Protein AF-A0A1Q4Z5X5-F1 (afdb_monomer)

Mean predicted aligned error: 15.31 Å

Structure (mmCIF, N/CA/C/O backbone):
data_AF-A0A1Q4Z5X5-F1
#
_entry.id   AF-A0A1Q4Z5X5-F1
#
loop_
_atom_site.group_PDB
_atom_site.id
_atom_site.type_symbol
_atom_site.label_atom_id
_atom_site.label_alt_id
_atom_site.label_comp_id
_atom_site.label_asym_id
_atom_site.label_entity_id
_atom_site.label_seq_id
_atom_site.pdbx_PDB_ins_code
_atom_site.Cartn_x
_atom_site.Cartn_y
_atom_site.Cartn_z
_atom_site.occupancy
_atom_site.B_iso_or_equiv
_atom_site.auth_seq_id
_atom_site.auth_comp_id
_atom_site.auth_asym_id
_atom_site.auth_atom_id
_atom_site.pdbx_PDB_model_num
ATOM 1 N N . MET A 1 1 ? 0.554 18.261 -24.002 1.00 76.44 1 MET A N 1
ATOM 2 C CA . MET A 1 1 ? 0.145 16.870 -23.724 1.00 76.44 1 MET A CA 1
ATOM 3 C C . MET A 1 1 ? 0.338 16.528 -22.250 1.00 76.44 1 MET A C 1
ATOM 5 O O . MET A 1 1 ? -0.672 16.434 -21.582 1.00 76.44 1 MET A O 1
ATOM 9 N N . TRP A 1 2 ? 1.561 16.490 -21.693 1.00 88.25 2 TRP A N 1
ATOM 10 C CA . TRP A 1 2 ? 1.762 16.203 -20.255 1.00 88.25 2 TRP A CA 1
ATOM 11 C C . TRP A 1 2 ? 0.995 17.133 -19.300 1.00 88.25 2 TRP A C 1
ATOM 13 O O . TRP A 1 2 ? 0.197 16.672 -18.494 1.00 88.25 2 TRP A O 1
ATOM 23 N N . VAL A 1 3 ? 1.154 18.450 -19.465 1.00 89.00 3 VAL A N 1
ATOM 24 C CA . VAL A 1 3 ? 0.455 19.452 -18.637 1.00 89.00 3 VAL A CA 1
ATOM 25 C C . VAL A 1 3 ? -1.068 19.283 -18.689 1.00 89.00 3 VAL A C 1
ATOM 27 O O . VAL A 1 3 ? -1.727 19.380 -17.663 1.00 89.00 3 VAL A O 1
ATOM 30 N N . GLN A 1 4 ? -1.618 18.950 -19.861 1.00 89.06 4 GLN A N 1
ATOM 31 C CA . GLN A 1 4 ? -3.056 18.713 -20.036 1.00 89.06 4 GLN A CA 1
ATOM 32 C C . GLN A 1 4 ? -3.512 17.428 -19.334 1.00 89.06 4 GLN A C 1
ATOM 34 O O . GLN A 1 4 ? -4.583 17.416 -18.739 1.00 89.06 4 GLN A O 1
ATOM 39 N N . THR A 1 5 ? -2.700 16.364 -19.367 1.00 88.06 5 THR A N 1
ATOM 40 C CA . THR A 1 5 ? -2.950 15.149 -18.579 1.00 88.06 5 THR A CA 1
ATOM 41 C C . THR A 1 5 ? -3.014 15.487 -17.095 1.00 88.06 5 THR A C 1
ATOM 43 O O . THR A 1 5 ? -3.949 15.072 -16.421 1.00 88.06 5 THR A O 1
ATOM 46 N N . LEU A 1 6 ? -2.062 16.274 -16.590 1.00 88.75 6 LEU A N 1
ATOM 47 C CA . LEU A 1 6 ? -2.051 16.692 -15.191 1.00 88.75 6 LEU A CA 1
ATOM 48 C C . LEU A 1 6 ? -3.269 17.542 -14.825 1.00 88.75 6 LEU A C 1
ATOM 50 O O . LEU A 1 6 ? -3.857 17.317 -13.775 1.00 88.75 6 LEU A O 1
ATOM 54 N N . ASP A 1 7 ? -3.677 18.479 -15.683 1.00 91.19 7 ASP A N 1
ATOM 55 C CA . ASP A 1 7 ? -4.877 19.291 -15.446 1.00 91.19 7 ASP A CA 1
ATOM 56 C C . ASP A 1 7 ? -6.140 18.419 -15.379 1.00 91.19 7 ASP A C 1
ATOM 58 O O . ASP A 1 7 ? -6.996 18.620 -14.516 1.00 91.19 7 ASP A O 1
ATOM 62 N N . GLU A 1 8 ? -6.238 17.404 -16.241 1.00 91.31 8 GLU A N 1
ATOM 63 C CA . GLU A 1 8 ? -7.350 16.455 -16.229 1.00 91.31 8 GLU A CA 1
ATOM 64 C C . GLU A 1 8 ? -7.345 15.573 -14.974 1.00 91.31 8 GLU A C 1
ATOM 66 O O . GLU A 1 8 ? -8.385 15.375 -14.346 1.00 91.31 8 GLU A O 1
ATOM 71 N N . VAL A 1 9 ? -6.174 15.080 -14.566 1.00 87.81 9 VAL A N 1
ATOM 72 C CA . VAL A 1 9 ? -6.012 14.282 -13.344 1.00 87.81 9 VAL A CA 1
ATOM 73 C C . VAL A 1 9 ? -6.349 15.120 -12.111 1.00 87.81 9 VAL A C 1
ATOM 75 O O . VAL A 1 9 ? -7.107 14.663 -11.260 1.00 87.81 9 VAL A O 1
ATOM 78 N N . SER A 1 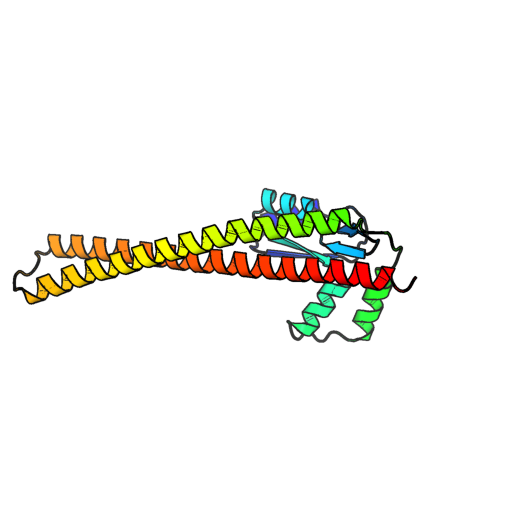10 ? -5.874 16.364 -12.024 1.00 88.56 10 SER A N 1
ATOM 79 C CA . SER A 1 10 ? -6.233 17.282 -10.936 1.00 88.56 10 SER A CA 1
ATOM 80 C C . SER A 1 10 ? -7.731 17.591 -10.910 1.00 88.56 10 SER A C 1
ATOM 82 O O . SER A 1 10 ? -8.305 17.728 -9.831 1.00 88.56 10 SER A O 1
ATOM 84 N N . ARG A 1 11 ? -8.388 17.666 -12.076 1.00 91.00 11 ARG A N 1
ATOM 85 C CA . ARG A 1 11 ? -9.841 17.859 -12.167 1.00 91.00 11 ARG A CA 1
ATOM 86 C C . ARG A 1 11 ? -10.621 16.640 -11.677 1.00 91.00 11 ARG A C 1
ATOM 88 O O . ARG A 1 11 ? -11.614 16.808 -10.977 1.00 91.00 11 ARG A O 1
ATOM 95 N N . GLN A 1 12 ? -10.202 15.435 -12.059 1.00 88.50 12 GLN A N 1
ATOM 96 C CA . GLN A 1 12 ? -10.918 14.198 -11.728 1.00 88.50 12 GLN A CA 1
ATOM 97 C C . GLN A 1 12 ? -10.556 13.615 -10.351 1.00 88.50 12 GLN A C 1
ATOM 99 O O . GLN A 1 12 ? -11.326 12.825 -9.813 1.00 88.50 12 GLN A O 1
ATOM 104 N N . GLN A 1 13 ? -9.402 13.986 -9.790 1.00 86.25 13 GLN A N 1
ATOM 105 C CA . GLN A 1 13 ? -8.855 13.494 -8.516 1.00 86.25 13 GLN A CA 1
ATOM 106 C C . GLN A 1 13 ? -8.865 11.957 -8.354 1.00 86.25 13 GLN A C 1
ATOM 108 O O . GLN A 1 13 ? -9.331 11.435 -7.335 1.00 86.25 13 GLN A O 1
ATOM 113 N N . PRO A 1 14 ? -8.360 11.184 -9.334 1.00 82.12 14 PRO A N 1
ATOM 114 C CA . PRO A 1 1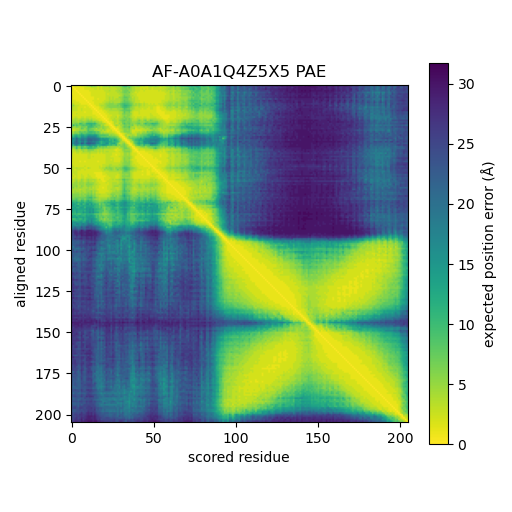4 ? -8.278 9.737 -9.198 1.00 82.12 14 PRO A CA 1
ATOM 115 C C . PRO A 1 14 ? -7.195 9.341 -8.183 1.00 82.12 14 PRO A C 1
ATOM 117 O O . PRO A 1 14 ? -6.150 9.975 -8.076 1.00 82.12 14 PRO A O 1
ATOM 120 N N . LYS A 1 15 ? -7.395 8.223 -7.476 1.00 76.06 15 LYS A N 1
ATOM 121 C CA . LYS A 1 15 ? -6.379 7.684 -6.551 1.00 76.06 15 LYS A CA 1
ATOM 122 C C . LYS A 1 15 ? -5.149 7.119 -7.287 1.00 76.06 15 LYS A C 1
ATOM 124 O O . LYS A 1 15 ? -4.031 7.204 -6.778 1.00 76.06 15 LYS A O 1
ATOM 129 N N . TYR A 1 16 ? -5.357 6.549 -8.475 1.00 78.06 16 TYR A N 1
ATOM 130 C CA . TYR A 1 16 ? -4.319 5.939 -9.310 1.00 78.06 16 TYR A CA 1
ATOM 131 C C . TYR A 1 16 ? -4.514 6.338 -10.774 1.00 78.06 16 TYR A C 1
ATOM 133 O O . TYR A 1 16 ? -5.644 6.364 -11.260 1.00 78.06 16 TYR A O 1
ATOM 141 N N . VAL A 1 17 ? -3.416 6.599 -11.483 1.00 82.19 17 VAL A N 1
ATOM 142 C CA . VAL A 1 17 ? -3.404 6.954 -12.906 1.00 82.19 17 VAL A CA 1
ATOM 143 C C . VAL A 1 17 ? -2.460 6.022 -13.647 1.00 82.19 17 VAL A C 1
ATOM 145 O O . VAL A 1 17 ? -1.284 5.917 -13.303 1.00 82.19 17 VAL A O 1
ATOM 148 N N . VAL A 1 18 ? -2.963 5.381 -14.701 1.00 80.38 18 VAL A N 1
ATOM 149 C CA . VAL A 1 18 ? -2.133 4.641 -15.655 1.00 80.38 18 VAL A CA 1
ATOM 150 C C . VAL A 1 18 ? -2.032 5.467 -16.928 1.00 80.38 18 VAL A C 1
ATOM 152 O O . VAL A 1 18 ? -3.006 5.623 -17.661 1.00 80.38 18 VAL A O 1
ATOM 155 N N . PHE A 1 19 ? -0.848 6.007 -17.190 1.00 83.50 19 PHE A N 1
ATOM 156 C CA . PHE A 1 19 ? -0.568 6.769 -18.397 1.00 83.50 19 PHE A CA 1
ATOM 157 C C . PHE A 1 19 ? 0.085 5.859 -19.436 1.00 83.50 19 PHE A C 1
ATOM 159 O O . PHE A 1 19 ? 1.246 5.462 -19.307 1.00 83.50 19 PHE A O 1
ATOM 166 N N . VAL A 1 20 ? -0.688 5.494 -20.457 1.00 80.75 20 VAL A N 1
ATOM 167 C CA . VAL A 1 20 ? -0.247 4.594 -21.525 1.00 80.75 20 VAL A CA 1
ATOM 168 C C . VAL A 1 20 ? 0.179 5.419 -22.727 1.00 80.75 20 VAL A C 1
ATOM 170 O O . VAL A 1 20 ? -0.611 6.190 -23.268 1.00 80.75 20 VAL A O 1
ATOM 173 N N . THR A 1 21 ? 1.420 5.249 -23.171 1.00 78.94 21 THR A N 1
ATOM 174 C CA . THR A 1 21 ? 1.906 5.918 -24.380 1.00 78.94 21 THR A CA 1
ATOM 175 C C . THR A 1 21 ? 2.776 4.990 -25.225 1.00 78.94 21 THR A C 1
ATOM 177 O O . THR A 1 21 ? 3.299 3.972 -24.760 1.00 78.94 21 THR A O 1
ATOM 180 N N . ALA A 1 22 ? 2.836 5.279 -26.522 1.00 72.81 22 ALA A N 1
ATOM 181 C CA . ALA A 1 22 ? 3.769 4.663 -27.464 1.00 72.81 22 ALA A CA 1
ATOM 182 C C . ALA A 1 22 ? 4.997 5.555 -27.711 1.00 72.81 22 ALA A C 1
ATOM 184 O O . ALA A 1 22 ? 5.901 5.148 -28.435 1.00 72.81 22 ALA A O 1
ATOM 185 N N . ASP A 1 23 ? 5.024 6.762 -27.130 1.00 73.62 23 ASP A N 1
ATOM 186 C CA . ASP A 1 23 ? 6.179 7.652 -27.206 1.00 73.62 23 ASP A CA 1
ATOM 187 C C . ASP A 1 23 ? 7.396 6.956 -26.572 1.00 73.62 23 ASP A C 1
ATOM 189 O O . ASP A 1 23 ? 7.283 6.235 -25.586 1.00 73.62 23 ASP A O 1
ATOM 193 N N . THR A 1 24 ? 8.567 7.121 -27.168 1.00 65.25 24 THR A N 1
ATOM 194 C CA . THR A 1 24 ? 9.821 6.530 -26.702 1.00 65.25 24 THR A CA 1
ATOM 195 C C . THR A 1 24 ? 10.826 7.597 -26.287 1.00 65.25 24 THR A C 1
ATOM 197 O O . THR A 1 24 ? 11.994 7.289 -26.090 1.00 65.25 24 THR A O 1
ATOM 200 N N . LYS A 1 25 ? 10.429 8.858 -26.143 1.00 72.31 25 LYS A N 1
ATOM 201 C CA . LYS A 1 25 ? 11.356 9.913 -25.724 1.00 72.31 25 LYS A CA 1
ATOM 202 C C . LYS A 1 25 ? 11.814 9.731 -24.280 1.00 72.31 25 LYS A C 1
ATOM 204 O O . LYS A 1 25 ? 11.104 9.165 -23.444 1.00 72.31 25 LYS A O 1
ATOM 209 N N . ASP A 1 26 ? 12.998 10.259 -24.011 1.00 63.12 26 ASP A N 1
ATOM 210 C CA . ASP A 1 26 ? 13.643 10.217 -22.697 1.00 63.12 26 ASP A CA 1
ATOM 211 C C . ASP A 1 26 ? 12.896 11.049 -21.649 1.00 63.12 26 ASP A C 1
ATOM 213 O O . ASP A 1 26 ? 12.998 10.775 -20.459 1.00 63.12 26 ASP A O 1
ATOM 217 N N . ASP A 1 27 ? 12.070 12.007 -22.074 1.00 69.75 27 ASP A N 1
ATOM 218 C CA . ASP A 1 27 ? 11.246 12.811 -21.166 1.00 69.75 27 ASP A CA 1
ATOM 219 C C . ASP A 1 27 ? 10.140 11.992 -20.481 1.00 69.75 27 ASP A C 1
ATOM 221 O O . ASP A 1 27 ? 9.683 12.354 -19.402 1.00 69.75 27 ASP A O 1
ATOM 225 N N . TRP A 1 28 ? 9.732 10.864 -21.072 1.00 72.75 28 TRP A N 1
ATOM 226 C CA . TRP A 1 28 ? 8.654 10.015 -20.552 1.00 72.75 28 TRP A CA 1
ATOM 227 C C . TRP A 1 28 ? 9.151 8.831 -19.738 1.00 72.75 28 TRP A C 1
ATOM 229 O O . TRP A 1 28 ? 8.502 8.373 -18.793 1.00 72.75 28 TRP A O 1
ATOM 239 N N . TYR A 1 29 ? 10.300 8.303 -20.134 1.00 69.38 29 TYR A N 1
ATOM 240 C CA . TYR A 1 29 ? 10.784 7.024 -19.662 1.00 69.38 29 TYR A CA 1
ATOM 241 C C . TYR A 1 29 ? 12.205 7.154 -19.187 1.00 69.38 29 TYR A C 1
ATOM 243 O O . TYR A 1 29 ? 13.070 7.661 -19.898 1.00 69.38 29 TYR A O 1
ATOM 251 N N . LEU A 1 30 ? 12.457 6.593 -18.011 1.00 60.94 30 LEU A N 1
ATOM 252 C CA . LEU A 1 30 ? 13.817 6.379 -17.581 1.00 60.94 30 LEU A CA 1
ATOM 253 C C . LEU A 1 30 ? 14.392 5.263 -18.458 1.00 60.94 30 LEU A C 1
ATOM 255 O O . LEU A 1 30 ? 14.111 4.071 -18.273 1.00 60.94 30 LEU A O 1
ATOM 259 N N . ARG A 1 31 ? 15.143 5.668 -19.484 1.00 54.84 31 ARG A N 1
ATOM 260 C CA . ARG A 1 31 ? 15.826 4.740 -20.375 1.00 54.84 31 ARG A CA 1
ATOM 261 C C . ARG A 1 31 ? 17.122 4.318 -19.747 1.00 54.84 31 ARG A C 1
ATOM 263 O O . ARG A 1 31 ? 18.020 5.116 -19.498 1.00 54.84 31 ARG A O 1
ATOM 270 N N . VAL A 1 32 ? 17.235 3.018 -19.554 1.00 46.69 32 VAL A N 1
ATOM 271 C CA . VAL A 1 32 ? 18.448 2.438 -19.031 1.00 46.69 32 VAL A CA 1
ATOM 272 C C . VAL A 1 32 ? 18.711 1.159 -19.817 1.00 46.69 32 VAL A C 1
ATOM 274 O O . VAL A 1 32 ? 17.828 0.345 -20.046 1.00 46.69 32 VAL A O 1
ATOM 277 N N . LYS A 1 33 ? 19.925 0.966 -20.314 1.00 36.78 33 LYS A N 1
ATOM 278 C CA . LYS A 1 33 ? 20.221 -0.057 -21.337 1.00 36.78 33 LYS A CA 1
ATOM 279 C C . LYS A 1 33 ? 19.484 0.111 -22.677 1.00 36.78 33 LYS A C 1
ATOM 281 O O . LYS A 1 33 ? 19.370 -0.842 -23.434 1.00 36.78 33 LYS A O 1
ATOM 286 N N . GLY A 1 34 ? 18.942 1.287 -23.010 1.00 46.94 34 GLY A N 1
ATOM 287 C CA . GLY A 1 34 ? 18.096 1.428 -24.212 1.00 46.94 34 GLY A CA 1
ATOM 288 C C . GLY A 1 34 ? 16.854 0.530 -24.156 1.00 46.94 34 GLY A C 1
ATOM 289 O O . GLY A 1 34 ? 16.213 0.261 -25.167 1.00 46.94 34 GLY A O 1
ATOM 290 N N . LYS A 1 35 ? 16.515 0.070 -22.945 1.00 38.47 35 LYS A N 1
ATOM 291 C CA . LYS A 1 35 ? 15.264 -0.578 -22.595 1.00 38.47 35 LYS A CA 1
ATOM 292 C C . LYS A 1 35 ? 14.517 0.383 -21.677 1.00 38.47 35 LYS A C 1
ATOM 294 O O . LYS A 1 35 ? 15.080 0.955 -20.744 1.00 38.47 35 LYS A O 1
ATOM 299 N N . THR A 1 36 ? 13.248 0.601 -21.981 1.00 51.22 36 THR A N 1
ATOM 300 C CA . THR A 1 36 ? 12.342 1.355 -21.120 1.00 51.22 36 THR A CA 1
ATOM 301 C C . THR A 1 36 ? 12.090 0.533 -19.859 1.00 51.22 36 THR A C 1
ATOM 303 O O . THR A 1 36 ? 11.446 -0.511 -19.944 1.00 51.22 36 THR A O 1
ATOM 306 N N . ILE A 1 37 ? 12.639 0.963 -18.717 1.00 54.09 37 ILE A N 1
ATOM 307 C CA . ILE A 1 37 ? 12.505 0.228 -17.448 1.00 54.09 37 ILE A CA 1
ATOM 308 C C . ILE A 1 37 ? 11.223 0.646 -16.730 1.00 54.09 37 ILE A C 1
ATOM 310 O O . ILE A 1 37 ? 10.420 -0.207 -16.367 1.00 54.09 37 ILE A O 1
ATOM 314 N N . ILE A 1 38 ? 11.016 1.953 -16.577 1.00 59.78 38 ILE A N 1
ATOM 315 C CA . ILE A 1 38 ? 9.870 2.551 -15.889 1.00 59.78 38 ILE A CA 1
ATOM 316 C C . ILE A 1 38 ? 9.591 3.951 -16.448 1.00 59.78 38 ILE A C 1
ATOM 318 O O . ILE A 1 38 ? 10.434 4.542 -17.132 1.00 59.78 38 ILE A O 1
ATOM 322 N N . GLY A 1 39 ? 8.409 4.487 -16.141 1.00 68.56 39 GLY A N 1
ATOM 323 C CA . GLY A 1 39 ? 8.170 5.927 -16.207 1.00 68.56 39 GLY A CA 1
ATOM 324 C C . GLY A 1 39 ? 9.209 6.706 -15.413 1.00 68.56 39 GLY A C 1
ATOM 325 O O . GLY A 1 39 ? 9.706 6.209 -14.402 1.00 68.56 39 GLY A O 1
ATOM 326 N N . ARG A 1 40 ? 9.545 7.915 -15.863 1.00 74.75 40 ARG A N 1
ATOM 327 C CA . ARG A 1 40 ? 10.434 8.787 -15.094 1.00 74.75 40 ARG A CA 1
ATOM 328 C C . ARG A 1 40 ? 9.836 9.102 -13.716 1.00 74.75 40 ARG A C 1
ATOM 330 O O . ARG A 1 40 ? 8.668 9.491 -13.661 1.00 74.75 40 ARG A O 1
ATOM 337 N N . PRO A 1 41 ? 10.601 8.937 -12.622 1.00 72.50 41 PRO A N 1
ATOM 338 C CA . PRO A 1 41 ? 10.108 9.207 -11.274 1.00 72.50 41 PRO A CA 1
ATOM 339 C C . PRO A 1 41 ? 9.679 10.667 -11.104 1.00 72.50 41 PRO A C 1
ATOM 341 O O . PRO A 1 41 ? 8.675 10.918 -10.451 1.00 72.50 41 PRO A O 1
ATOM 344 N N . GLU A 1 42 ? 10.327 11.604 -11.801 1.00 80.38 42 GLU A N 1
ATOM 345 C CA . GLU A 1 42 ? 9.975 13.026 -11.747 1.00 80.38 42 GLU A CA 1
ATOM 346 C C . GLU A 1 42 ? 8.543 13.297 -12.238 1.00 80.38 42 GLU A C 1
ATOM 348 O O . GLU A 1 42 ? 7.883 14.202 -11.740 1.00 80.38 42 GLU A O 1
ATOM 353 N N . LEU A 1 43 ? 8.020 12.481 -13.164 1.00 86.44 43 LEU A N 1
ATOM 354 C CA . LEU A 1 43 ? 6.625 12.583 -13.613 1.00 86.44 43 LEU A CA 1
ATOM 355 C C . LEU A 1 43 ? 5.645 12.084 -12.547 1.00 86.44 43 LEU A C 1
ATOM 357 O O . LEU A 1 43 ? 4.530 12.593 -12.435 1.00 86.44 43 LEU A O 1
ATOM 361 N N . ALA A 1 44 ? 6.040 11.061 -11.785 1.00 81.50 44 ALA A N 1
ATOM 362 C CA . ALA A 1 44 ? 5.231 10.553 -10.687 1.00 81.50 44 ALA A CA 1
ATOM 363 C C . ALA A 1 44 ? 5.200 11.549 -9.525 1.00 81.50 44 ALA A C 1
ATOM 365 O O . ALA A 1 44 ? 4.125 11.777 -8.966 1.00 81.50 44 ALA A O 1
ATOM 366 N N . ASP A 1 45 ? 6.337 12.182 -9.233 1.00 83.00 45 ASP A N 1
ATOM 367 C CA . ASP A 1 45 ? 6.442 13.254 -8.245 1.00 83.00 45 ASP A CA 1
ATOM 368 C C . ASP A 1 45 ? 5.576 14.452 -8.659 1.00 83.00 45 ASP A C 1
ATOM 370 O O . ASP A 1 45 ? 4.695 14.848 -7.901 1.00 83.00 45 ASP A O 1
ATOM 374 N N . GLU A 1 46 ? 5.702 14.942 -9.898 1.00 87.62 46 GLU A N 1
ATOM 375 C CA . GLU A 1 46 ? 4.899 16.068 -10.405 1.00 87.62 46 GLU A CA 1
ATOM 376 C C . GLU A 1 46 ? 3.387 15.765 -10.384 1.00 87.62 46 GLU A C 1
ATOM 378 O O . GLU A 1 46 ? 2.569 16.603 -9.995 1.00 87.62 46 GLU A O 1
ATOM 383 N N . CYS A 1 47 ? 2.990 14.542 -10.754 1.00 85.62 47 CYS A N 1
ATOM 384 C CA . CYS A 1 47 ? 1.593 14.111 -10.692 1.00 85.62 47 CYS A CA 1
ATOM 385 C C . CYS A 1 47 ? 1.077 14.048 -9.250 1.00 85.62 47 CYS A C 1
ATOM 387 O O . CYS A 1 47 ? -0.036 14.508 -8.968 1.00 85.62 47 CYS A O 1
ATOM 389 N N . SER A 1 48 ? 1.880 13.510 -8.333 1.00 84.75 48 SER A N 1
ATOM 390 C CA . SER A 1 48 ? 1.539 13.433 -6.915 1.00 84.75 48 SER A CA 1
ATOM 391 C C . SER A 1 48 ? 1.443 14.823 -6.288 1.00 84.75 48 SER A C 1
ATOM 393 O O . SER A 1 48 ? 0.488 15.096 -5.566 1.00 84.75 48 SER A O 1
ATOM 395 N N . GLU A 1 49 ? 2.374 15.727 -6.587 1.00 88.62 49 GLU A N 1
ATOM 396 C CA . GLU A 1 49 ? 2.366 17.104 -6.080 1.00 88.62 49 GLU A CA 1
ATOM 397 C C . GLU A 1 49 ? 1.135 17.882 -6.553 1.00 88.62 49 GLU A C 1
ATOM 399 O O . GLU A 1 49 ? 0.500 18.585 -5.766 1.00 88.62 49 GLU A O 1
ATOM 404 N N . LYS A 1 50 ? 0.758 17.733 -7.827 1.00 86.75 50 LYS A N 1
ATOM 405 C CA . LYS A 1 50 ? -0.325 18.524 -8.426 1.00 86.75 50 LYS A CA 1
ATOM 406 C C . LYS A 1 50 ? -1.728 17.947 -8.198 1.00 86.75 50 LYS A C 1
ATOM 408 O O . LYS A 1 50 ? -2.714 18.678 -8.316 1.00 86.75 50 LYS A O 1
ATOM 413 N N . SER A 1 51 ? -1.855 16.652 -7.903 1.00 85.00 51 SER A N 1
ATOM 414 C CA . SER A 1 51 ? -3.167 15.981 -7.811 1.00 85.00 51 SER A CA 1
ATOM 415 C C . SER A 1 51 ? -3.335 15.000 -6.647 1.00 85.00 51 SER A C 1
ATOM 417 O O . SER A 1 51 ? -4.454 14.576 -6.372 1.00 85.00 51 SER A O 1
ATOM 419 N N . GLY A 1 52 ? -2.252 14.605 -5.971 1.00 80.00 52 GLY A N 1
ATOM 420 C CA . GLY A 1 52 ? -2.250 13.539 -4.962 1.00 80.00 52 GLY A CA 1
ATOM 421 C C . GLY A 1 52 ? -2.381 12.119 -5.530 1.00 80.00 52 GLY A C 1
ATOM 422 O O . GLY A 1 52 ? -2.385 11.152 -4.764 1.00 80.00 52 GLY A O 1
ATOM 423 N N . ALA A 1 53 ? -2.492 11.972 -6.854 1.00 78.88 53 ALA A N 1
ATOM 424 C CA . ALA A 1 53 ? -2.646 10.686 -7.519 1.00 78.88 53 ALA A CA 1
ATOM 425 C C . ALA A 1 53 ? -1.306 9.954 -7.676 1.00 78.88 53 ALA A C 1
ATOM 427 O O . ALA A 1 53 ? -0.282 10.560 -7.996 1.00 78.88 53 ALA A O 1
ATOM 428 N N . ARG A 1 54 ? -1.318 8.621 -7.532 1.00 79.62 54 ARG A N 1
ATOM 429 C CA . ARG A 1 54 ? -0.157 7.778 -7.864 1.00 79.62 54 ARG A CA 1
ATOM 430 C C . ARG A 1 54 ? -0.128 7.484 -9.363 1.00 79.62 54 ARG A C 1
ATOM 432 O O . ARG A 1 54 ? -1.092 6.931 -9.894 1.00 79.62 54 ARG A O 1
ATOM 439 N N . LEU A 1 55 ? 0.982 7.798 -10.026 1.00 80.62 55 LEU A N 1
ATOM 440 C CA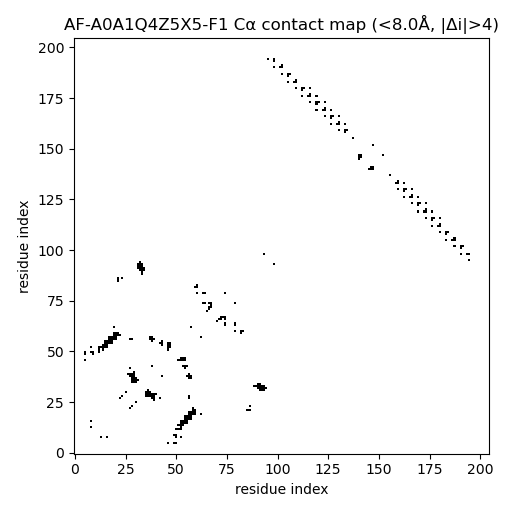 . LEU A 1 55 ? 1.153 7.615 -11.467 1.00 80.62 55 LEU A CA 1
ATOM 441 C C . LEU A 1 55 ? 1.963 6.358 -11.805 1.00 80.62 55 LEU A C 1
ATOM 443 O O . LEU A 1 55 ? 3.043 6.136 -11.264 1.00 80.62 55 LEU A O 1
ATOM 447 N N . VAL A 1 56 ? 1.488 5.603 -12.795 1.00 77.75 56 VAL A N 1
ATOM 448 C CA . VAL A 1 56 ? 2.261 4.581 -13.507 1.00 77.75 56 VAL A CA 1
ATOM 449 C C . VAL A 1 56 ? 2.303 4.949 -14.984 1.00 77.75 56 VAL A C 1
ATOM 451 O O . VAL A 1 56 ? 1.270 4.968 -15.649 1.00 77.75 56 VAL A O 1
ATOM 454 N N . VAL A 1 57 ? 3.496 5.207 -15.522 1.00 79.94 57 VAL A N 1
ATOM 455 C CA . VAL A 1 57 ? 3.683 5.380 -16.970 1.00 79.94 57 VAL A CA 1
ATOM 456 C C . VAL A 1 57 ? 4.082 4.044 -17.578 1.00 79.94 57 VAL A C 1
ATOM 458 O O . VAL A 1 57 ? 5.064 3.427 -17.160 1.00 79.94 57 VAL A O 1
ATOM 461 N N . MET A 1 58 ? 3.329 3.590 -18.577 1.00 72.81 58 MET A N 1
ATOM 462 C CA . MET A 1 58 ? 3.498 2.264 -19.159 1.00 72.81 58 MET A CA 1
ATOM 463 C C . MET A 1 58 ? 3.558 2.324 -20.689 1.00 72.81 58 MET A C 1
ATOM 465 O O . MET A 1 58 ? 2.776 3.044 -21.310 1.00 72.81 58 MET A O 1
ATOM 469 N N . PRO A 1 59 ? 4.460 1.563 -21.334 1.00 75.19 59 PRO A N 1
ATOM 470 C CA . PRO A 1 59 ? 4.416 1.389 -22.778 1.00 75.19 59 PRO A CA 1
ATOM 471 C C . PRO A 1 59 ? 3.140 0.665 -23.207 1.00 75.19 59 PRO A C 1
ATOM 473 O O . PRO A 1 59 ? 2.733 -0.312 -22.575 1.00 75.19 59 PRO A O 1
ATOM 476 N N . THR A 1 60 ? 2.575 1.070 -24.342 1.00 76.38 60 THR A N 1
ATOM 477 C CA . THR A 1 60 ? 1.357 0.461 -24.920 1.00 76.38 60 THR A CA 1
ATOM 478 C C . THR A 1 60 ? 1.437 -1.068 -25.003 1.00 76.38 60 THR A C 1
ATOM 480 O O . THR A 1 60 ? 0.492 -1.763 -24.641 1.00 76.38 60 THR A O 1
ATOM 483 N N . LYS A 1 61 ? 2.598 -1.618 -25.388 1.00 73.19 61 LYS A N 1
ATOM 484 C CA . LYS A 1 61 ? 2.830 -3.071 -25.428 1.00 73.19 61 LYS A CA 1
ATOM 485 C C . LYS A 1 61 ? 2.627 -3.741 -24.065 1.00 73.19 61 LYS A C 1
ATOM 487 O O . LYS A 1 61 ? 1.983 -4.783 -23.985 1.00 73.19 61 LYS A O 1
ATOM 492 N N . SER A 1 62 ? 3.209 -3.171 -23.011 1.00 70.25 62 SER A N 1
ATOM 493 C CA . SER A 1 62 ? 3.119 -3.727 -21.659 1.00 70.25 62 SER A CA 1
ATOM 494 C C . SER A 1 62 ? 1.685 -3.657 -21.147 1.00 70.25 62 SER A C 1
ATOM 496 O O . SER A 1 62 ? 1.205 -4.634 -20.583 1.00 70.25 62 SER A O 1
ATOM 498 N N . PHE A 1 63 ? 0.984 -2.553 -21.423 1.00 77.81 63 PHE A N 1
ATOM 499 C CA . PHE A 1 63 ? -0.418 -2.393 -21.047 1.00 77.81 63 PHE A CA 1
ATOM 500 C C . PHE A 1 63 ? -1.305 -3.449 -21.705 1.00 77.81 63 PHE A C 1
ATOM 502 O O . PHE A 1 63 ? -2.040 -4.140 -21.011 1.00 77.81 63 PHE A O 1
ATOM 509 N N . LEU A 1 64 ? -1.184 -3.640 -23.022 1.00 73.44 64 LEU A N 1
ATOM 510 C CA . LEU A 1 64 ? -1.970 -4.637 -23.755 1.00 73.44 64 LEU A CA 1
ATOM 511 C C . LEU A 1 64 ? -1.696 -6.070 -23.288 1.00 73.44 64 LEU A C 1
ATOM 513 O O . LEU A 1 64 ? -2.616 -6.881 -23.219 1.00 73.44 64 LEU A O 1
ATOM 517 N N . ARG A 1 65 ? -0.445 -6.379 -22.928 1.00 71.00 65 ARG A N 1
ATOM 518 C CA . ARG A 1 65 ? -0.098 -7.673 -22.332 1.00 71.00 65 ARG A CA 1
ATOM 519 C C . ARG A 1 65 ? -0.798 -7.863 -20.984 1.00 71.00 65 ARG A C 1
ATOM 521 O O . ARG A 1 65 ? -1.472 -8.868 -20.805 1.00 71.00 65 ARG A O 1
ATOM 528 N N . TYR A 1 66 ? -0.689 -6.898 -20.071 1.00 64.38 66 TYR A N 1
ATOM 529 C CA . TYR A 1 66 ? -1.321 -7.003 -18.752 1.00 64.38 66 TYR A CA 1
ATOM 530 C C . TYR A 1 66 ? -2.850 -6.965 -18.818 1.00 64.38 66 TYR A C 1
ATOM 532 O O . TYR A 1 66 ? -3.504 -7.645 -18.037 1.00 64.38 66 TYR A O 1
ATOM 540 N N . ALA A 1 67 ? -3.432 -6.230 -19.767 1.00 71.25 67 ALA A N 1
ATOM 541 C CA . ALA A 1 67 ? -4.872 -6.240 -20.003 1.00 71.25 67 ALA A CA 1
ATOM 542 C C . ALA A 1 67 ? -5.358 -7.632 -20.430 1.00 71.25 67 ALA A C 1
ATOM 544 O O . ALA A 1 67 ? -6.377 -8.107 -19.940 1.00 71.25 67 ALA A O 1
ATOM 545 N N . ARG A 1 68 ? -4.594 -8.326 -21.278 1.00 68.75 68 ARG A N 1
ATOM 546 C CA . ARG A 1 68 ? -4.882 -9.717 -21.638 1.00 68.75 68 ARG A CA 1
ATOM 547 C C . ARG A 1 68 ? -4.696 -10.680 -20.461 1.00 68.75 68 ARG A C 1
ATOM 549 O O . ARG A 1 68 ? -5.512 -11.568 -20.274 1.00 68.75 68 ARG A O 1
ATOM 556 N N . GLU A 1 69 ? -3.620 -10.526 -19.691 1.00 68.31 69 GLU A N 1
ATOM 557 C CA . GLU A 1 69 ? -3.252 -11.451 -18.603 1.00 68.31 69 GLU A CA 1
ATOM 558 C C . GLU A 1 69 ? -4.107 -11.290 -17.338 1.00 68.31 69 GLU A C 1
ATOM 560 O O . GLU A 1 69 ? -4.302 -12.257 -16.605 1.00 68.31 69 GLU A O 1
ATOM 565 N N . HIS A 1 70 ? -4.598 -10.079 -17.061 1.00 65.69 70 HIS A N 1
ATOM 566 C CA . HIS A 1 70 ? -5.233 -9.749 -15.781 1.00 65.69 70 HIS A CA 1
ATOM 567 C C . HIS A 1 70 ? -6.629 -9.136 -15.902 1.00 65.69 70 HIS A C 1
ATOM 569 O O . HIS A 1 70 ? -7.346 -9.108 -14.905 1.00 65.69 70 HIS A O 1
ATOM 575 N N . LEU A 1 71 ? -7.017 -8.635 -17.079 1.00 69.06 71 LEU A N 1
ATOM 576 C CA . LEU A 1 71 ? -8.328 -8.008 -17.305 1.00 69.06 71 LEU A CA 1
ATOM 577 C C . LEU A 1 71 ? -9.198 -8.794 -18.297 1.00 69.06 71 LEU A C 1
ATOM 579 O O . LEU A 1 71 ? -10.241 -8.291 -18.704 1.00 69.06 71 LEU A O 1
ATOM 583 N N . ASP A 1 72 ? -8.757 -9.995 -18.690 1.00 67.81 72 ASP A N 1
ATOM 584 C CA . ASP A 1 72 ? -9.424 -10.889 -19.648 1.00 67.81 72 ASP A CA 1
ATOM 585 C C . ASP A 1 72 ? -9.801 -10.192 -20.973 1.00 67.81 72 ASP A C 1
ATOM 587 O O . ASP A 1 72 ? -10.788 -10.509 -21.636 1.00 67.81 72 ASP A O 1
ATOM 591 N N . ALA A 1 73 ? -9.015 -9.180 -21.354 1.00 68.56 73 ALA A N 1
ATOM 592 C CA . ALA A 1 73 ? -9.249 -8.416 -22.568 1.00 68.56 73 ALA A CA 1
ATOM 593 C C . ALA A 1 73 ? -8.884 -9.254 -23.805 1.00 68.56 73 ALA A C 1
ATOM 595 O O . ALA A 1 73 ? -7.784 -9.813 -23.880 1.00 68.56 73 ALA A O 1
ATOM 596 N N . ASP A 1 74 ? -9.769 -9.279 -24.808 1.00 73.62 74 ASP A N 1
ATOM 597 C CA . ASP A 1 74 ? -9.530 -9.965 -26.084 1.00 73.62 74 ASP A CA 1
ATOM 598 C C . ASP A 1 74 ? -8.501 -9.199 -26.934 1.00 73.62 74 ASP A C 1
ATOM 600 O O . ASP A 1 74 ? -8.817 -8.355 -27.775 1.00 73.62 74 ASP A O 1
ATOM 604 N N . VAL A 1 75 ? -7.222 -9.444 -26.642 1.00 71.88 75 VAL A N 1
ATOM 605 C CA . VAL A 1 75 ? -6.081 -8.843 -27.335 1.00 71.88 75 VAL A CA 1
ATOM 606 C C . VAL A 1 75 ? -5.396 -9.903 -28.190 1.00 71.88 75 VAL A C 1
ATOM 608 O O . VAL A 1 75 ? -4.738 -10.817 -27.677 1.00 71.88 75 VAL A O 1
ATOM 611 N N . SER A 1 76 ? -5.478 -9.746 -29.512 1.00 73.62 76 SER A N 1
ATOM 612 C CA . SER A 1 76 ? -4.846 -10.670 -30.457 1.00 73.62 76 SER A CA 1
ATOM 613 C C . SER A 1 76 ? -3.310 -10.677 -30.342 1.00 73.62 76 SER A C 1
ATOM 615 O O . SER A 1 76 ? -2.669 -9.687 -29.972 1.00 73.62 76 SER A O 1
ATOM 617 N N . ALA A 1 77 ? -2.685 -11.806 -30.694 1.00 64.56 77 ALA A N 1
ATOM 618 C CA . ALA A 1 77 ? -1.222 -11.915 -30.737 1.00 64.56 77 ALA A CA 1
ATOM 619 C C . ALA A 1 77 ? -0.591 -10.978 -31.788 1.00 64.56 77 ALA A C 1
ATOM 621 O O . ALA A 1 77 ? 0.528 -10.494 -31.606 1.00 64.56 77 ALA A O 1
ATOM 622 N N . GLU A 1 78 ? -1.325 -10.685 -32.862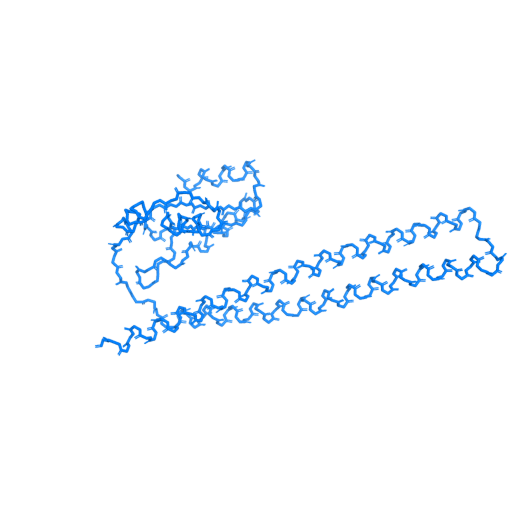 1.00 67.62 78 GLU A N 1
ATOM 623 C CA . GLU A 1 78 ? -0.907 -9.772 -33.925 1.00 67.62 78 GLU A CA 1
ATOM 624 C C . GLU A 1 78 ? -0.842 -8.320 -33.428 1.00 67.62 78 GLU A C 1
ATOM 626 O O . GLU A 1 78 ? 0.161 -7.634 -33.640 1.00 67.62 78 GLU A O 1
ATOM 631 N N . THR A 1 79 ? -1.841 -7.884 -32.654 1.00 67.88 79 THR A N 1
ATOM 632 C CA . THR A 1 79 ? -1.867 -6.559 -32.011 1.00 67.88 79 THR A CA 1
ATOM 633 C C . THR A 1 79 ? -0.670 -6.367 -31.070 1.00 67.88 79 THR A C 1
ATOM 635 O O . THR A 1 79 ? -0.029 -5.313 -31.068 1.00 67.88 79 THR A O 1
ATOM 638 N N . LEU A 1 80 ? -0.295 -7.407 -30.315 1.00 65.38 80 LEU A N 1
ATOM 639 C CA . LEU A 1 80 ? 0.893 -7.386 -29.451 1.00 65.38 80 LEU A CA 1
ATOM 640 C C . LEU A 1 80 ? 2.205 -7.284 -30.248 1.00 65.38 80 LEU A C 1
ATOM 642 O O . LEU A 1 80 ? 3.129 -6.578 -29.829 1.00 65.38 80 LEU A O 1
ATOM 646 N N . GLN A 1 81 ? 2.304 -7.962 -31.395 1.00 59.91 81 GLN A N 1
ATOM 647 C CA . GLN A 1 81 ? 3.473 -7.871 -32.275 1.00 59.91 81 GLN A CA 1
ATOM 648 C C . GLN A 1 81 ? 3.612 -6.491 -32.919 1.00 59.91 81 GLN A C 1
ATOM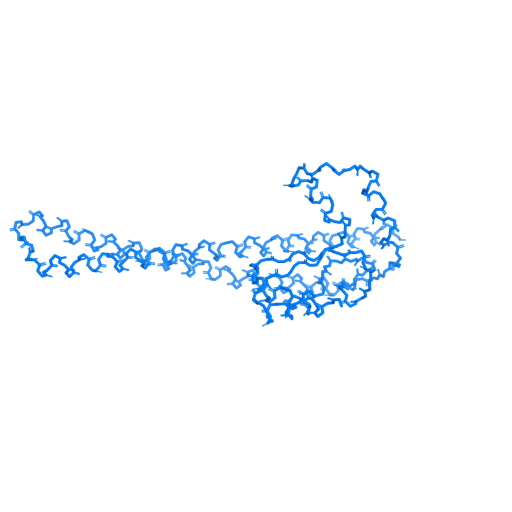 650 O O . GLN A 1 81 ? 4.723 -5.958 -32.981 1.00 59.91 81 GLN A O 1
ATOM 655 N N . GLN A 1 82 ? 2.511 -5.894 -33.377 1.00 62.53 82 GLN A N 1
ATOM 656 C CA . GLN A 1 82 ? 2.526 -4.548 -33.950 1.00 62.53 82 GLN A CA 1
ATOM 657 C C . GLN A 1 82 ? 2.989 -3.512 -32.920 1.00 62.53 82 GLN A C 1
ATOM 659 O O . GLN A 1 82 ? 3.891 -2.724 -33.209 1.00 62.53 82 GLN A O 1
ATOM 664 N N . ALA A 1 83 ? 2.484 -3.589 -31.684 1.00 62.72 83 ALA A N 1
ATOM 665 C CA . ALA A 1 83 ? 2.919 -2.721 -30.590 1.00 62.72 83 ALA A CA 1
ATOM 666 C C . ALA A 1 83 ? 4.418 -2.873 -30.249 1.00 62.72 83 ALA A C 1
ATOM 668 O O . ALA A 1 83 ? 5.051 -1.925 -29.789 1.00 62.72 83 ALA A O 1
ATOM 669 N N . ALA A 1 84 ? 5.014 -4.049 -30.482 1.00 57.41 84 ALA A N 1
ATOM 670 C CA . ALA A 1 84 ? 6.435 -4.293 -30.230 1.00 57.41 84 ALA A CA 1
ATOM 671 C C . ALA A 1 84 ? 7.367 -3.658 -31.271 1.00 57.41 84 ALA A C 1
ATOM 673 O O . ALA A 1 84 ? 8.461 -3.225 -30.912 1.00 57.41 84 ALA A O 1
ATOM 674 N N . LYS A 1 85 ? 6.945 -3.589 -32.538 1.00 55.31 85 LYS A N 1
ATOM 675 C CA . LYS A 1 85 ? 7.760 -3.037 -33.633 1.00 55.31 85 LYS A CA 1
ATOM 676 C C . LYS A 1 85 ? 7.963 -1.523 -33.513 1.00 55.31 85 LYS A C 1
ATOM 678 O O . LYS A 1 85 ? 8.994 -1.021 -33.938 1.00 55.31 85 LYS A O 1
ATOM 683 N N . VAL A 1 86 ? 7.022 -0.817 -32.885 1.00 58.38 86 VAL A N 1
ATOM 684 C CA . VAL A 1 86 ? 7.078 0.644 -32.692 1.00 58.38 86 VAL A CA 1
ATOM 685 C C . VAL A 1 86 ? 8.105 1.060 -31.621 1.00 58.38 86 VAL A C 1
ATOM 687 O O . VAL A 1 86 ? 8.618 2.170 -31.668 1.00 58.38 86 VAL A O 1
ATOM 690 N N . ALA A 1 87 ? 8.466 0.173 -30.684 1.00 51.62 87 ALA A N 1
ATOM 691 C CA . ALA A 1 87 ? 9.298 0.510 -29.520 1.00 51.62 87 ALA A CA 1
ATOM 692 C C . ALA A 1 87 ? 10.818 0.279 -29.694 1.00 51.62 87 ALA A C 1
ATOM 694 O O . ALA A 1 87 ? 11.592 0.595 -28.789 1.00 51.62 87 ALA A O 1
ATOM 695 N N . ALA A 1 88 ? 11.263 -0.313 -30.805 1.00 44.25 88 ALA A N 1
ATOM 696 C CA . ALA A 1 88 ? 12.615 -0.854 -30.946 1.00 44.25 88 ALA A CA 1
ATOM 697 C C . ALA A 1 88 ? 13.575 0.066 -31.733 1.00 44.25 88 ALA A C 1
ATOM 699 O O . ALA A 1 88 ? 13.807 -0.179 -32.911 1.00 44.25 88 ALA A O 1
ATOM 700 N N . GLN A 1 89 ? 14.170 1.072 -31.072 1.00 36.84 89 GLN A N 1
ATOM 701 C CA . GLN A 1 89 ? 15.460 1.714 -31.425 1.00 36.84 89 GLN A CA 1
ATOM 702 C C . GLN A 1 89 ? 16.099 2.380 -30.173 1.00 36.84 89 GLN A C 1
ATOM 704 O O . GLN A 1 89 ? 15.353 2.923 -29.356 1.00 36.84 89 GLN A O 1
ATOM 709 N N . PRO A 1 90 ? 17.442 2.493 -30.057 1.00 44.62 90 PRO A N 1
ATOM 710 C CA . PRO A 1 90 ? 18.467 1.461 -29.886 1.00 44.62 90 PRO A CA 1
ATOM 711 C C . PRO A 1 90 ? 18.894 1.226 -28.408 1.00 44.62 90 PRO A C 1
ATOM 713 O O . PRO A 1 90 ? 18.632 2.011 -27.499 1.00 44.62 90 PRO A O 1
ATOM 716 N N . GLU A 1 91 ? 19.578 0.097 -28.213 1.00 45.78 91 GLU A N 1
ATOM 717 C CA . GLU A 1 91 ? 20.033 -0.562 -26.979 1.00 45.78 91 GLU A CA 1
ATOM 718 C C . GLU A 1 91 ? 21.292 0.114 -26.367 1.00 45.78 91 GLU A C 1
ATOM 720 O O . GLU A 1 91 ? 22.355 0.136 -26.978 1.00 45.78 91 GLU A O 1
ATOM 725 N N . TYR A 1 92 ? 21.193 0.665 -25.153 1.00 38.88 92 TYR A N 1
ATOM 726 C CA . TYR A 1 92 ? 22.316 1.209 -24.359 1.00 38.88 92 TYR A CA 1
ATOM 727 C C . TYR A 1 92 ? 22.764 0.225 -23.264 1.00 38.88 92 TYR A C 1
ATOM 729 O O . TYR A 1 92 ? 22.248 -0.882 -23.162 1.00 38.88 92 TYR A O 1
ATOM 737 N N . ALA A 1 93 ? 23.661 0.625 -22.356 1.00 42.66 93 ALA A N 1
ATOM 738 C CA . ALA A 1 93 ? 24.125 -0.161 -21.209 1.00 42.66 93 ALA A CA 1
ATOM 739 C C . ALA A 1 93 ? 23.766 0.473 -19.793 1.00 42.66 93 ALA A C 1
ATOM 741 O O . ALA A 1 93 ? 24.596 1.213 -19.310 1.00 42.66 93 ALA A O 1
ATOM 742 N N . VAL A 1 94 ? 22.627 0.234 -19.076 1.00 49.28 94 VAL A N 1
ATOM 743 C CA . VAL A 1 94 ? 22.422 0.272 -17.592 1.00 49.28 94 VAL A CA 1
ATOM 744 C C . VAL A 1 94 ? 23.735 -0.004 -16.887 1.00 49.28 94 VAL A C 1
ATOM 746 O O . VAL A 1 94 ? 24.193 -1.157 -16.851 1.00 49.28 94 VAL A O 1
ATOM 749 N N . PRO A 1 95 ? 24.326 1.040 -16.299 1.00 53.84 95 PRO A N 1
ATOM 750 C CA . PRO A 1 95 ? 25.472 0.871 -15.441 1.00 53.84 95 PRO A CA 1
ATOM 751 C C . PRO A 1 95 ? 25.082 -0.052 -14.288 1.00 53.84 95 PRO A C 1
ATOM 753 O O . PRO A 1 95 ? 24.092 0.196 -13.605 1.00 53.84 95 PRO A O 1
ATOM 756 N N . LYS A 1 96 ? 25.861 -1.117 -14.065 1.00 61.31 96 LYS A N 1
ATOM 757 C CA . LYS A 1 96 ? 25.654 -2.067 -12.955 1.00 61.31 96 LYS A CA 1
ATOM 758 C C . LYS A 1 96 ? 25.463 -1.338 -11.618 1.00 61.31 96 LYS A C 1
ATOM 760 O O . LYS A 1 96 ? 24.589 -1.711 -10.845 1.00 61.31 96 LYS A O 1
ATOM 765 N N . LYS A 1 97 ? 26.210 -0.244 -11.438 1.00 65.56 97 LYS A N 1
ATOM 766 C CA . LYS A 1 97 ? 26.128 0.662 -10.293 1.00 65.56 97 LYS A CA 1
ATOM 767 C C . LYS A 1 97 ? 24.715 1.205 -10.048 1.00 65.56 97 LYS A C 1
ATOM 769 O O . LYS A 1 97 ? 24.248 1.143 -8.929 1.00 65.56 97 LYS A O 1
ATOM 774 N N . LEU A 1 98 ? 23.992 1.626 -11.087 1.00 56.84 98 LEU A N 1
ATOM 775 C CA . LEU A 1 98 ? 22.634 2.156 -10.926 1.00 56.84 98 LEU A CA 1
ATOM 776 C C . LEU A 1 98 ? 21.638 1.079 -10.461 1.00 56.84 98 LEU A C 1
ATOM 778 O O . LEU A 1 98 ? 20.787 1.358 -9.627 1.00 56.84 98 LEU A O 1
ATOM 782 N N . LEU A 1 99 ? 21.743 -0.159 -10.962 1.00 62.94 99 LEU A N 1
ATOM 783 C CA . LEU A 1 99 ? 20.889 -1.258 -10.477 1.00 62.94 99 LEU A CA 1
ATOM 784 C C . LEU A 1 99 ? 21.208 -1.628 -9.029 1.00 62.94 99 LEU A C 1
ATOM 786 O O . LEU A 1 99 ? 20.303 -2.004 -8.289 1.00 62.94 99 LEU A O 1
ATOM 790 N N . GLN A 1 100 ? 22.482 -1.535 -8.648 1.00 69.12 100 GLN A N 1
ATOM 791 C CA . GLN A 1 100 ? 22.919 -1.719 -7.268 1.00 69.12 100 GLN A CA 1
ATOM 792 C C . GLN A 1 100 ? 22.337 -0.615 -6.380 1.00 69.12 100 GLN A C 1
ATOM 794 O O . GLN A 1 100 ? 21.632 -0.943 -5.437 1.00 69.12 100 GLN A O 1
ATOM 799 N N . ASP A 1 101 ? 22.476 0.657 -6.761 1.00 67.06 101 ASP A N 1
ATOM 800 C CA . ASP A 1 101 ? 21.913 1.792 -6.019 1.00 67.06 101 ASP A CA 1
ATOM 801 C C . ASP A 1 101 ? 20.378 1.675 -5.871 1.00 67.06 101 ASP A C 1
ATOM 803 O O . ASP A 1 101 ? 19.821 1.907 -4.799 1.00 67.06 101 ASP A O 1
ATOM 807 N N . MET A 1 102 ? 19.667 1.261 -6.928 1.00 64.81 102 MET A N 1
ATOM 808 C CA . MET A 1 102 ? 18.216 1.021 -6.879 1.00 64.81 102 MET A CA 1
ATOM 809 C C . MET A 1 102 ? 17.843 -0.121 -5.934 1.00 64.81 102 MET A C 1
ATOM 811 O O . MET A 1 102 ? 16.852 -0.022 -5.207 1.00 64.81 102 MET A O 1
ATOM 815 N N . ARG A 1 103 ? 18.612 -1.213 -5.955 1.00 73.19 103 ARG A N 1
ATOM 816 C CA . ARG A 1 103 ? 18.416 -2.339 -5.043 1.00 73.19 103 ARG A CA 1
ATOM 817 C C . ARG A 1 103 ? 18.666 -1.908 -3.602 1.00 73.19 103 ARG A C 1
ATOM 819 O O . ARG A 1 103 ? 17.824 -2.184 -2.757 1.00 73.19 103 ARG A O 1
ATOM 826 N N . ASP A 1 104 ? 19.758 -1.201 -3.342 1.00 73.81 104 ASP A N 1
ATOM 827 C CA . ASP A 1 104 ? 20.128 -0.727 -2.008 1.00 73.81 104 ASP A CA 1
ATOM 828 C C . ASP A 1 104 ? 19.062 0.228 -1.449 1.00 73.81 104 ASP A C 1
ATOM 830 O O . ASP A 1 104 ? 18.635 0.086 -0.302 1.00 73.81 104 ASP A O 1
ATOM 834 N N . ASN A 1 105 ? 18.538 1.133 -2.283 1.00 70.25 105 ASN A N 1
ATOM 835 C CA . ASN A 1 105 ? 17.428 2.017 -1.919 1.00 70.25 105 ASN A CA 1
ATOM 836 C C . ASN A 1 105 ? 16.135 1.243 -1.624 1.00 70.25 105 ASN A C 1
ATOM 838 O O . ASN A 1 105 ? 15.439 1.539 -0.650 1.00 70.25 105 ASN A O 1
ATOM 842 N N . ALA A 1 106 ? 15.807 0.234 -2.433 1.00 70.00 106 ALA A N 1
ATOM 843 C CA . ALA A 1 106 ? 14.637 -0.608 -2.203 1.00 70.00 106 ALA A CA 1
ATOM 844 C C . ALA A 1 106 ? 14.792 -1.469 -0.931 1.00 70.00 106 ALA A C 1
ATOM 846 O O . ALA A 1 106 ? 13.831 -1.647 -0.180 1.00 70.00 106 ALA A O 1
ATOM 847 N N . GLU A 1 107 ? 16.003 -1.952 -0.634 1.00 80.00 107 GLU A N 1
ATOM 848 C CA . GLU A 1 107 ? 16.318 -2.678 0.600 1.00 80.00 107 GLU A CA 1
ATOM 849 C C . GLU A 1 107 ? 16.219 -1.754 1.823 1.00 80.00 107 GLU A C 1
ATOM 851 O O . GLU A 1 107 ? 15.646 -2.144 2.845 1.00 80.00 107 GLU A O 1
ATOM 856 N N . ALA A 1 108 ? 16.704 -0.514 1.721 1.00 75.06 108 ALA A N 1
ATOM 857 C CA . ALA A 1 108 ? 16.549 0.500 2.761 1.00 75.06 108 ALA A CA 1
ATOM 858 C C . ALA A 1 108 ? 15.068 0.815 3.024 1.00 75.06 108 ALA A C 1
ATOM 860 O O . ALA A 1 108 ? 14.631 0.809 4.177 1.00 75.06 108 ALA A O 1
ATOM 861 N N . ARG A 1 109 ? 14.269 0.988 1.963 1.00 77.19 109 ARG A N 1
ATOM 862 C CA . ARG A 1 109 ? 12.823 1.216 2.077 1.00 77.19 109 ARG A CA 1
ATOM 863 C C . ARG A 1 109 ? 12.096 0.035 2.717 1.00 77.19 109 ARG A C 1
ATOM 865 O O . ARG A 1 109 ? 11.233 0.242 3.566 1.00 77.19 109 ARG A O 1
ATOM 872 N N . LYS A 1 110 ? 12.464 -1.203 2.368 1.00 84.19 110 LYS A N 1
ATOM 873 C CA . LYS A 1 110 ? 11.921 -2.409 3.014 1.00 84.19 110 LYS A CA 1
ATOM 874 C C . LYS A 1 110 ? 12.197 -2.416 4.518 1.00 84.19 110 LYS A C 1
ATOM 876 O O . LYS A 1 110 ? 11.294 -2.715 5.294 1.00 84.19 110 LYS A O 1
ATOM 881 N N . ARG A 1 111 ? 13.420 -2.078 4.942 1.00 86.31 111 ARG A N 1
ATOM 882 C CA . ARG A 1 111 ? 13.779 -2.014 6.373 1.00 86.31 111 ARG A CA 1
ATOM 883 C C . ARG A 1 111 ? 12.925 -0.998 7.127 1.00 86.31 111 ARG A C 1
ATOM 885 O O . ARG A 1 111 ? 12.436 -1.308 8.207 1.00 86.31 111 ARG A O 1
ATOM 892 N N . GLU A 1 112 ? 12.711 0.178 6.547 1.00 77.69 112 GLU A N 1
ATOM 893 C CA . GLU A 1 112 ? 11.834 1.201 7.123 1.00 77.69 112 GLU A CA 1
ATOM 894 C C . GLU A 1 112 ? 10.388 0.697 7.261 1.00 77.69 112 GLU A C 1
ATOM 896 O O . GLU A 1 112 ? 9.774 0.835 8.319 1.00 77.69 112 GLU A O 1
ATOM 901 N N . LEU A 1 113 ? 9.852 0.063 6.215 1.00 74.19 113 LEU A N 1
ATOM 902 C CA . LEU A 1 113 ? 8.491 -0.475 6.220 1.00 74.19 113 LEU A CA 1
ATOM 903 C C . LEU A 1 113 ? 8.308 -1.601 7.240 1.00 74.19 113 LEU A C 1
ATOM 905 O O . LEU A 1 113 ? 7.268 -1.656 7.889 1.00 74.19 113 LEU A O 1
ATOM 909 N N . LEU A 1 114 ? 9.314 -2.454 7.441 1.00 87.88 114 LEU A N 1
ATOM 910 C CA . LEU A 1 114 ? 9.277 -3.486 8.480 1.00 87.88 114 LEU A CA 1
ATOM 911 C C . LEU A 1 114 ? 9.116 -2.881 9.882 1.00 87.88 114 LEU A C 1
ATOM 913 O O . LEU A 1 114 ? 8.318 -3.388 10.667 1.00 87.88 114 LEU A O 1
ATOM 917 N N . ILE A 1 115 ? 9.799 -1.768 10.174 1.00 87.50 115 ILE A N 1
ATOM 918 C CA . ILE A 1 115 ? 9.635 -1.041 11.445 1.00 87.50 115 ILE A CA 1
ATOM 919 C C . ILE A 1 115 ? 8.207 -0.492 11.569 1.00 87.50 115 ILE A C 1
ATOM 921 O O . ILE A 1 115 ? 7.589 -0.587 12.627 1.00 87.50 115 ILE A O 1
ATOM 925 N N . GLN A 1 116 ? 7.653 0.063 10.487 1.00 78.31 116 GLN A N 1
ATOM 926 C CA . GLN A 1 116 ? 6.281 0.582 10.491 1.00 78.31 116 GLN A CA 1
ATOM 927 C C . GLN A 1 116 ? 5.232 -0.520 10.675 1.00 78.31 116 GLN A C 1
ATOM 929 O O . GLN A 1 116 ? 4.219 -0.288 11.334 1.00 78.31 116 GLN A O 1
ATOM 934 N N . VAL A 1 117 ? 5.457 -1.706 10.104 1.00 83.62 117 VAL A N 1
ATOM 935 C CA . VAL A 1 117 ? 4.587 -2.875 10.288 1.00 83.62 117 VAL A CA 1
ATOM 936 C C . VAL A 1 117 ? 4.612 -3.339 11.741 1.00 83.62 117 VAL A C 1
ATOM 938 O O . VAL A 1 117 ? 3.543 -3.517 12.319 1.00 83.62 117 VAL A O 1
ATOM 941 N N . ASP A 1 118 ? 5.797 -3.472 12.339 1.00 91.62 118 ASP A N 1
ATOM 942 C CA . ASP A 1 118 ? 5.945 -3.869 13.745 1.00 91.62 118 ASP A CA 1
ATOM 943 C C . ASP A 1 118 ? 5.245 -2.876 14.687 1.00 91.62 118 ASP A C 1
ATOM 945 O O . ASP A 1 118 ? 4.415 -3.253 15.515 1.00 91.62 118 ASP A O 1
ATOM 949 N N . MET A 1 119 ? 5.465 -1.576 14.464 1.00 87.12 119 MET A N 1
ATOM 950 C CA . MET A 1 119 ? 4.787 -0.514 15.208 1.00 87.12 119 MET A CA 1
ATOM 951 C C . MET A 1 119 ? 3.260 -0.557 15.033 1.00 87.12 119 MET A C 1
ATOM 953 O O . MET A 1 119 ? 2.518 -0.376 15.997 1.00 87.12 119 MET A O 1
ATOM 957 N N . ALA A 1 120 ? 2.763 -0.780 13.814 1.00 79.06 120 ALA A N 1
ATOM 958 C CA . ALA A 1 120 ? 1.327 -0.852 13.559 1.00 79.06 120 ALA A CA 1
ATOM 959 C C . ALA A 1 120 ? 0.678 -2.083 14.214 1.00 79.06 120 ALA A C 1
ATOM 961 O O . ALA A 1 120 ? -0.460 -1.993 14.678 1.00 79.06 120 ALA A O 1
ATOM 962 N N . GLU A 1 121 ? 1.392 -3.209 14.279 1.00 91.38 121 GLU A N 1
ATOM 963 C CA . GLU A 1 121 ? 0.946 -4.402 14.999 1.00 91.38 121 GLU A CA 1
ATOM 964 C C . GLU A 1 121 ? 0.854 -4.125 16.505 1.00 91.38 121 GLU A C 1
ATOM 966 O O . GLU A 1 121 ? -0.197 -4.372 17.092 1.00 91.38 121 GLU A O 1
ATOM 971 N N . ASP A 1 122 ? 1.880 -3.530 17.124 1.00 94.69 122 ASP A N 1
ATOM 972 C CA . ASP A 1 122 ? 1.847 -3.147 18.547 1.00 94.69 122 ASP A CA 1
ATOM 973 C C . ASP A 1 122 ? 0.670 -2.206 18.859 1.00 94.69 122 ASP A C 1
ATOM 975 O O . ASP A 1 122 ? -0.106 -2.450 19.787 1.00 94.69 122 ASP A O 1
ATOM 979 N N . LEU A 1 123 ? 0.461 -1.172 18.040 1.00 87.06 123 LEU A N 1
ATOM 980 C CA . LEU A 1 123 ? -0.662 -0.247 18.208 1.00 87.06 123 LEU A CA 1
ATOM 981 C C . LEU A 1 123 ? -2.025 -0.937 18.059 1.00 87.06 123 LEU A C 1
ATOM 983 O O . LEU A 1 12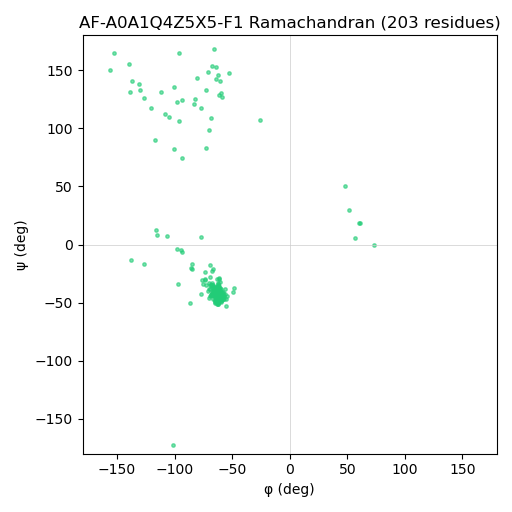3 ? -2.953 -0.641 18.819 1.00 87.06 123 LEU A O 1
ATOM 987 N N . TYR A 1 124 ? -2.155 -1.867 17.111 1.00 92.12 124 TYR A N 1
ATOM 988 C CA . TYR A 1 124 ? -3.357 -2.683 16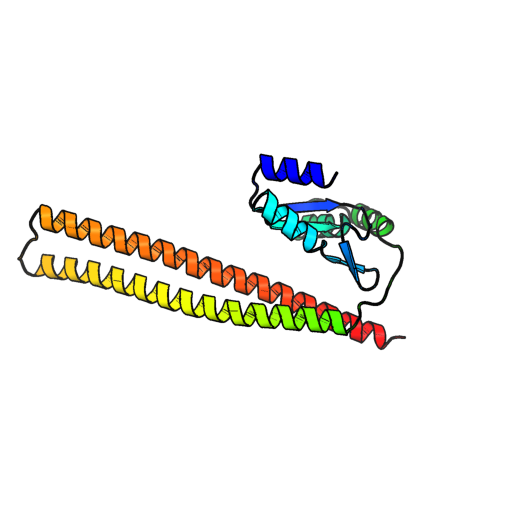.946 1.00 92.12 124 TYR A CA 1
ATOM 989 C C . TYR A 1 124 ? -3.618 -3.554 18.180 1.00 92.12 124 TYR A C 1
ATOM 991 O O . TYR A 1 124 ? -4.730 -3.532 18.712 1.00 92.12 124 TYR A O 1
ATOM 999 N N . GLN A 1 125 ? -2.597 -4.252 18.689 1.00 95.56 125 GLN A N 1
ATOM 1000 C CA . GLN A 1 125 ? -2.718 -5.091 19.884 1.00 95.56 125 GLN A CA 1
ATOM 1001 C C . GLN A 1 125 ? -3.130 -4.268 21.109 1.00 95.56 125 GLN A C 1
ATOM 1003 O O . GLN A 1 125 ? -4.045 -4.658 21.835 1.00 95.56 125 GLN A O 1
ATOM 1008 N N . ARG A 1 126 ? -2.537 -3.084 21.305 1.00 94.62 126 ARG A N 1
ATOM 1009 C CA . ARG A 1 126 ? -2.922 -2.165 22.390 1.00 94.62 126 ARG A CA 1
ATOM 1010 C C . ARG A 1 126 ? -4.364 -1.688 22.260 1.00 94.62 126 ARG A C 1
ATOM 1012 O O . ARG A 1 126 ? -5.089 -1.658 23.253 1.00 94.62 126 ARG A O 1
ATOM 1019 N N . ALA A 1 127 ? -4.804 -1.325 21.054 1.00 89.62 127 ALA A N 1
ATOM 1020 C CA . ALA A 1 127 ? -6.184 -0.902 20.822 1.00 89.62 127 ALA A CA 1
ATOM 1021 C C . ALA A 1 127 ? -7.182 -2.042 21.076 1.00 89.62 127 ALA A C 1
ATOM 1023 O O . ALA A 1 127 ? -8.237 -1.813 21.670 1.00 89.62 127 ALA A O 1
ATOM 1024 N N . TYR A 1 128 ? -6.827 -3.266 20.681 1.00 95.12 128 TYR A N 1
ATOM 1025 C CA . TYR A 1 128 ? -7.633 -4.460 20.910 1.00 95.12 128 TYR A CA 1
ATOM 1026 C C . TYR A 1 128 ? -7.759 -4.778 22.405 1.00 95.12 128 TYR A C 1
ATOM 1028 O O . TYR A 1 128 ? -8.869 -4.919 22.919 1.00 95.12 128 TYR A O 1
ATOM 1036 N N . GLN A 1 129 ? -6.632 -4.808 23.125 1.00 95.12 129 GLN A N 1
ATOM 1037 C CA . GLN A 1 129 ? -6.611 -5.007 24.576 1.00 95.12 129 GLN A CA 1
ATOM 1038 C C . GLN A 1 129 ? -7.423 -3.934 25.301 1.00 95.12 129 GLN A C 1
ATOM 1040 O O . GLN A 1 129 ? -8.182 -4.250 26.215 1.00 95.12 129 GLN A O 1
ATOM 1045 N N . ARG A 1 130 ? -7.320 -2.675 24.861 1.00 95.06 130 ARG A N 1
ATOM 1046 C CA . ARG A 1 130 ? -8.071 -1.570 25.453 1.00 95.06 130 ARG A CA 1
ATOM 1047 C C . ARG A 1 130 ? -9.579 -1.736 25.288 1.00 95.06 130 ARG A C 1
ATOM 1049 O O . ARG A 1 130 ? -10.313 -1.488 26.240 1.00 95.06 130 ARG A O 1
ATOM 1056 N N . LEU A 1 131 ? -10.048 -2.151 24.111 1.00 93.69 131 LEU A N 1
ATOM 1057 C CA . LEU A 1 131 ? -11.470 -2.424 23.896 1.00 93.69 131 LEU A CA 1
ATOM 1058 C C . LEU A 1 131 ? -11.951 -3.565 24.804 1.00 93.69 131 LEU A C 1
ATOM 1060 O O . LEU A 1 131 ? -12.937 -3.395 25.520 1.00 93.69 131 LEU A O 1
ATOM 1064 N N . ALA A 1 132 ? -11.206 -4.673 24.847 1.00 93.75 132 ALA A N 1
ATOM 1065 C CA . ALA A 1 132 ? -11.531 -5.821 25.690 1.00 93.75 132 ALA A CA 1
ATOM 1066 C C . ALA A 1 132 ? -11.573 -5.463 27.189 1.00 93.75 132 ALA A C 1
ATOM 1068 O O . ALA A 1 132 ? -12.438 -5.940 27.924 1.00 93.75 132 ALA A O 1
ATOM 1069 N N . GLU A 1 133 ? -10.666 -4.600 27.653 1.00 93.75 133 GLU A N 1
ATOM 1070 C CA . GLU A 1 133 ? -10.635 -4.109 29.034 1.00 93.75 133 GLU A CA 1
ATOM 1071 C C . GLU A 1 133 ? -11.898 -3.306 29.383 1.00 93.75 133 GLU A C 1
ATOM 1073 O O . GLU A 1 133 ? -12.521 -3.545 30.422 1.00 93.75 133 GLU A O 1
ATOM 1078 N N . VAL A 1 134 ? -12.303 -2.372 28.513 1.00 90.44 134 VAL A N 1
ATOM 1079 C CA . VAL A 1 134 ? -13.502 -1.543 28.723 1.00 90.44 134 VAL A CA 1
ATOM 1080 C C . VAL A 1 134 ? -14.768 -2.408 28.701 1.00 90.44 134 VAL A C 1
ATOM 1082 O O . VAL A 1 134 ? -15.620 -2.270 29.581 1.00 90.44 134 VAL A O 1
ATOM 1085 N N . GLU A 1 135 ? -14.870 -3.351 27.763 1.00 90.06 135 GLU A N 1
ATOM 1086 C CA . GLU A 1 135 ? -16.002 -4.284 27.675 1.00 90.06 135 GLU A CA 1
ATOM 1087 C C . GLU A 1 135 ? -16.073 -5.222 28.896 1.00 90.06 135 GLU A C 1
ATOM 1089 O O . GLU A 1 135 ? -17.150 -5.444 29.457 1.00 90.06 135 GLU A O 1
ATOM 1094 N N . SER A 1 136 ? -14.930 -5.716 29.383 1.00 88.75 136 SER A N 1
ATOM 1095 C CA . SER A 1 136 ? -14.858 -6.556 30.587 1.00 88.75 136 SER A CA 1
ATOM 1096 C C . SER A 1 136 ? -15.265 -5.795 31.853 1.00 88.75 136 SER A C 1
ATOM 1098 O O . SER A 1 136 ? -16.057 -6.298 32.658 1.00 88.75 136 SER A O 1
ATOM 1100 N N . ARG A 1 137 ? -14.799 -4.546 32.010 1.00 85.81 137 ARG A N 1
ATOM 1101 C CA . ARG A 1 137 ? -15.223 -3.651 33.102 1.00 85.81 137 ARG A CA 1
ATOM 1102 C C . ARG A 1 137 ? -16.742 -3.470 33.122 1.00 85.81 137 ARG A C 1
ATOM 1104 O O . ARG A 1 137 ? -17.342 -3.513 34.198 1.00 85.81 137 ARG A O 1
ATOM 1111 N N . PHE A 1 138 ? -17.361 -3.304 31.953 1.00 79.50 138 PHE A N 1
ATOM 1112 C CA . PHE A 1 138 ? -18.816 -3.204 31.823 1.00 79.50 138 PHE A CA 1
ATOM 1113 C C . PHE A 1 138 ? -19.515 -4.500 32.265 1.00 79.50 138 PHE A C 1
ATOM 1115 O O . PHE A 1 138 ? -20.399 -4.474 33.126 1.00 79.50 138 PHE A O 1
ATOM 1122 N N . ALA A 1 139 ? -19.063 -5.652 31.760 1.00 82.62 139 ALA A N 1
ATOM 1123 C CA . ALA A 1 139 ? -19.638 -6.955 32.094 1.00 82.62 139 ALA A CA 1
ATOM 1124 C C . ALA A 1 139 ? -19.535 -7.299 33.594 1.00 82.62 139 ALA A C 1
ATOM 1126 O O . ALA A 1 139 ? -20.465 -7.870 34.170 1.00 82.62 139 ALA A O 1
ATOM 1127 N N . ALA A 1 140 ? -18.426 -6.942 34.249 1.00 82.81 140 ALA A N 1
ATOM 1128 C CA . ALA A 1 140 ? -18.232 -7.167 35.681 1.00 82.81 140 ALA A CA 1
ATOM 1129 C C . ALA A 1 140 ? -19.215 -6.350 36.538 1.00 82.81 140 ALA A C 1
ATOM 1131 O O . ALA A 1 140 ? -19.772 -6.867 37.509 1.00 82.81 140 ALA A O 1
ATOM 1132 N N . ARG A 1 141 ? -19.482 -5.094 36.156 1.00 76.06 141 ARG A N 1
ATOM 1133 C CA . ARG A 1 141 ? -20.390 -4.201 36.892 1.00 76.06 141 ARG A CA 1
ATOM 1134 C C . ARG A 1 141 ? -21.850 -4.643 36.781 1.00 76.06 141 ARG A C 1
ATOM 1136 O O . ARG A 1 141 ? -22.553 -4.659 37.789 1.00 76.06 141 ARG A O 1
ATOM 1143 N N . ALA A 1 142 ? -22.257 -5.134 35.609 1.00 72.50 142 ALA A N 1
ATOM 1144 C CA . ALA A 1 142 ? -23.568 -5.757 35.413 1.00 72.50 142 ALA A CA 1
ATOM 1145 C C . ALA A 1 142 ? -23.776 -7.003 36.302 1.00 72.50 142 ALA A C 1
ATOM 1147 O O . ALA A 1 142 ? -24.862 -7.208 36.841 1.00 72.50 142 ALA A O 1
ATOM 1148 N N . LYS A 1 143 ? -22.730 -7.818 36.516 1.00 76.88 143 LYS A N 1
ATOM 1149 C CA . LYS A 1 143 ? -22.793 -9.012 37.384 1.00 76.88 143 LYS A CA 1
ATOM 1150 C C . LYS A 1 143 ? -22.826 -8.685 38.882 1.00 76.88 143 LYS A C 1
ATOM 1152 O O . LYS A 1 143 ? -23.419 -9.436 39.650 1.00 76.88 143 LYS A O 1
ATOM 1157 N N . GLY A 1 144 ? -22.211 -7.581 39.308 1.00 77.56 144 GLY A N 1
ATOM 1158 C CA . GLY A 1 144 ? -22.058 -7.212 40.722 1.00 77.56 144 GLY A CA 1
ATOM 1159 C C . GLY A 1 144 ? -23.298 -6.624 41.411 1.00 77.56 144 GLY A C 1
ATOM 1160 O O . GLY A 1 144 ? -23.173 -6.161 42.540 1.00 77.56 144 GLY A O 1
ATOM 1161 N N . LYS A 1 145 ? -24.472 -6.586 40.757 1.00 66.44 145 LYS A N 1
ATOM 1162 C CA . LYS A 1 145 ? -25.702 -5.894 41.219 1.00 66.44 145 LYS A CA 1
ATOM 1163 C C . LYS A 1 145 ? -25.552 -4.386 41.497 1.00 66.44 145 LYS A C 1
ATOM 1165 O O . LYS A 1 145 ? -26.511 -3.764 41.941 1.00 66.44 145 LYS A O 1
ATOM 1170 N N . ASN A 1 146 ? -24.400 -3.784 41.199 1.00 74.00 146 ASN A N 1
ATOM 1171 C CA . ASN A 1 146 ? -24.193 -2.339 41.256 1.00 74.00 146 ASN A CA 1
ATOM 1172 C C . ASN A 1 146 ? -24.452 -1.746 39.865 1.00 74.00 146 ASN A C 1
ATOM 1174 O O . ASN A 1 146 ? -23.513 -1.471 39.112 1.00 74.00 146 ASN A O 1
ATOM 1178 N N . LEU A 1 147 ? -25.737 -1.670 39.497 1.00 76.31 147 LEU A N 1
ATOM 1179 C CA . LEU A 1 147 ? -26.158 -1.188 38.184 1.00 76.31 147 LEU A CA 1
ATOM 1180 C C . LEU A 1 147 ? -25.711 0.271 37.999 1.00 76.31 147 LEU A C 1
ATOM 1182 O O . LEU A 1 147 ? -25.984 1.090 38.877 1.00 76.31 147 LEU A O 1
ATOM 1186 N N . PRO A 1 148 ? -25.033 0.597 36.888 1.00 78.75 148 PRO A N 1
ATOM 1187 C CA . PRO A 1 148 ? -24.652 1.972 36.606 1.00 78.75 148 PRO A CA 1
ATOM 1188 C C . PRO A 1 148 ? -25.887 2.866 36.440 1.00 78.75 148 PRO A C 1
ATOM 1190 O O . PRO A 1 148 ? -26.929 2.424 35.947 1.00 78.75 148 PRO A O 1
ATOM 1193 N N . THR A 1 149 ? -25.769 4.125 36.861 1.00 85.69 149 THR A N 1
ATOM 1194 C CA . THR A 1 149 ? -26.795 5.150 36.609 1.00 85.69 149 THR A CA 1
ATOM 1195 C C . THR A 1 149 ? -26.904 5.462 35.109 1.00 85.69 149 THR A C 1
ATOM 1197 O O . THR A 1 149 ? -26.045 5.065 34.323 1.00 85.69 149 THR A O 1
ATOM 1200 N N . GLY A 1 150 ? -27.947 6.194 34.693 1.00 84.94 150 GLY A N 1
ATOM 1201 C CA . GLY A 1 150 ? -28.097 6.623 33.293 1.00 84.94 150 GLY A CA 1
ATOM 1202 C C . GLY A 1 150 ? -26.880 7.402 32.776 1.00 84.94 150 GLY A C 1
ATOM 1203 O O . GLY A 1 150 ? -26.328 7.061 31.734 1.00 84.94 150 GLY A O 1
ATOM 1204 N N . ASP A 1 151 ? -26.389 8.364 33.558 1.00 88.12 151 ASP A N 1
ATOM 1205 C CA . ASP A 1 151 ? -25.203 9.154 33.203 1.00 88.12 151 ASP A CA 1
ATOM 1206 C C . ASP A 1 151 ? -23.924 8.298 33.146 1.00 88.12 151 ASP A C 1
ATOM 1208 O O . ASP A 1 151 ? -23.062 8.495 32.284 1.00 88.12 151 ASP A O 1
ATOM 1212 N N . GLU A 1 152 ? -23.788 7.322 34.054 1.00 84.00 152 GLU A N 1
ATOM 1213 C CA . GLU A 1 152 ? -22.670 6.375 34.034 1.00 84.00 152 GLU A CA 1
ATOM 1214 C C . GLU A 1 152 ? -22.718 5.484 32.785 1.00 84.00 152 GLU A C 1
ATOM 1216 O O . GLU A 1 152 ? -21.683 5.291 32.148 1.00 84.00 152 GLU A O 1
ATOM 1221 N N . LEU A 1 153 ? -23.900 4.992 32.396 1.00 84.25 153 LEU A N 1
ATOM 1222 C CA . LEU A 1 153 ? -24.101 4.209 31.174 1.00 84.25 153 LEU A CA 1
ATOM 1223 C C . LEU A 1 153 ? -23.700 4.999 29.927 1.00 84.25 153 LEU A C 1
ATOM 1225 O O . LEU A 1 153 ? -22.889 4.514 29.142 1.00 84.25 153 LEU A O 1
ATOM 1229 N N . GLU A 1 154 ? -24.176 6.236 29.780 1.00 88.88 154 GLU A N 1
ATOM 1230 C CA . GLU A 1 154 ? -23.816 7.076 28.632 1.00 88.88 154 GLU A CA 1
ATOM 1231 C C . GLU A 1 154 ? -22.313 7.387 28.569 1.00 88.88 154 GLU A C 1
ATOM 1233 O O . GLU A 1 154 ? -21.727 7.523 27.489 1.00 88.88 154 GLU A O 1
ATOM 1238 N N . SER A 1 155 ? -21.669 7.569 29.723 1.00 87.62 155 SER A N 1
ATOM 1239 C CA . SER A 1 155 ? -20.221 7.781 29.797 1.00 87.62 155 SER A CA 1
ATOM 1240 C C . SER A 1 155 ? -19.459 6.530 29.347 1.00 87.62 155 SER A C 1
ATOM 1242 O O . SER A 1 155 ? -18.509 6.617 28.563 1.00 87.62 155 SER A O 1
ATOM 1244 N N . MET A 1 156 ? -19.920 5.355 29.777 1.00 84.88 156 MET A N 1
ATOM 1245 C CA . MET A 1 156 ? -19.337 4.062 29.415 1.00 84.88 156 MET A CA 1
ATOM 1246 C C . MET A 1 156 ? -19.533 3.732 27.932 1.00 84.88 156 MET A C 1
ATOM 1248 O O . MET A 1 156 ? -18.582 3.307 27.278 1.00 84.88 156 MET A O 1
ATOM 1252 N N . GLU A 1 157 ? -20.719 3.973 27.372 1.00 90.06 157 GLU A N 1
ATOM 1253 C CA . GLU A 1 157 ? -20.985 3.803 25.937 1.00 90.06 157 GLU A CA 1
ATOM 1254 C C . GLU A 1 157 ? -20.055 4.682 25.098 1.00 90.06 157 GLU A C 1
ATOM 1256 O O . GLU A 1 157 ? -19.435 4.210 24.143 1.00 90.06 157 GLU A O 1
ATOM 1261 N N . ARG A 1 158 ? -19.852 5.941 25.510 1.00 93.44 158 ARG A N 1
ATOM 1262 C CA . ARG A 1 158 ? -18.876 6.835 24.872 1.00 93.44 158 ARG A CA 1
ATOM 1263 C C . ARG A 1 158 ? -17.442 6.310 24.975 1.00 93.44 158 ARG A C 1
ATOM 1265 O O . ARG A 1 158 ? -16.672 6.485 24.030 1.00 93.44 158 ARG A O 1
ATOM 1272 N N . GLU A 1 159 ? -17.056 5.690 26.090 1.00 92.88 159 GLU A N 1
ATOM 1273 C CA . GLU A 1 159 ? -15.731 5.070 26.262 1.00 92.88 159 GLU A CA 1
ATOM 1274 C C . GLU A 1 159 ? -15.545 3.875 25.306 1.00 92.88 159 GLU A C 1
ATOM 1276 O O . GLU A 1 159 ? -14.515 3.792 24.628 1.00 92.88 159 GLU A O 1
ATOM 1281 N N . ILE A 1 160 ? -16.556 3.004 25.185 1.00 93.19 160 ILE A N 1
ATOM 1282 C CA . ILE A 1 160 ? -16.563 1.851 24.267 1.00 93.19 160 ILE A CA 1
ATOM 1283 C C . ILE A 1 160 ? -16.472 2.315 22.813 1.00 93.19 160 ILE A C 1
ATOM 1285 O O . ILE A 1 160 ? -15.611 1.844 22.070 1.00 93.19 160 ILE A O 1
ATOM 1289 N N . GLU A 1 161 ? -17.304 3.273 22.407 1.00 94.69 161 GLU A N 1
ATOM 1290 C CA . GLU A 1 161 ? -17.310 3.774 21.030 1.00 94.69 161 GLU A CA 1
ATOM 1291 C C . GLU A 1 161 ? -15.979 4.435 20.656 1.00 94.69 161 GLU A C 1
ATOM 1293 O O . GLU A 1 161 ? -15.450 4.219 19.563 1.00 94.69 161 GLU A O 1
ATOM 1298 N N . ARG A 1 162 ? -15.345 5.158 21.589 1.00 95.12 162 ARG A N 1
ATOM 1299 C CA . ARG A 1 162 ? -13.984 5.682 21.386 1.00 95.12 162 ARG A CA 1
ATOM 1300 C C . ARG A 1 162 ? -12.959 4.565 21.205 1.00 95.12 162 ARG A C 1
ATOM 1302 O O . ARG A 1 162 ? -12.107 4.676 20.320 1.00 95.12 162 ARG A O 1
ATOM 1309 N N . ALA A 1 163 ? -13.026 3.507 22.013 1.00 92.69 163 ALA A N 1
ATOM 1310 C CA . ALA A 1 163 ? -12.119 2.366 21.912 1.00 92.69 163 ALA A CA 1
ATOM 1311 C C . ALA A 1 163 ? -12.299 1.609 20.583 1.00 92.69 163 ALA A C 1
ATOM 1313 O O . ALA A 1 163 ? -11.310 1.328 19.906 1.00 92.69 163 ALA A O 1
ATOM 1314 N N . ARG A 1 164 ? -13.545 1.381 20.146 1.00 95.19 164 ARG A N 1
ATOM 1315 C CA . ARG A 1 164 ? -13.874 0.784 18.837 1.00 95.19 164 ARG A CA 1
ATOM 1316 C C . ARG A 1 164 ? -13.378 1.633 17.675 1.00 95.19 164 ARG A C 1
ATOM 1318 O O . ARG A 1 164 ? -12.712 1.128 16.774 1.00 95.19 164 ARG A O 1
ATOM 1325 N N . ALA A 1 165 ? -13.631 2.940 17.718 1.00 91.69 165 ALA A N 1
ATOM 1326 C CA . ALA A 1 165 ? -13.151 3.866 16.697 1.00 91.69 165 ALA A CA 1
ATOM 1327 C C . ALA A 1 165 ? -11.617 3.911 16.632 1.00 91.69 165 ALA A C 1
ATOM 1329 O O . ALA A 1 165 ? -11.048 4.123 15.559 1.00 91.69 165 ALA A O 1
ATOM 1330 N N . ASN A 1 166 ? -10.929 3.738 17.764 1.00 90.88 166 ASN A N 1
ATOM 1331 C CA . ASN A 1 166 ? -9.476 3.606 17.782 1.00 90.88 166 ASN A CA 1
ATOM 1332 C C . ASN A 1 166 ? -9.020 2.273 17.166 1.00 90.88 166 ASN A C 1
ATOM 1334 O O . ASN A 1 166 ? -8.144 2.276 16.304 1.00 90.88 166 ASN A O 1
ATOM 1338 N N . LEU A 1 167 ? -9.649 1.151 17.531 1.00 91.69 167 LEU A N 1
ATOM 1339 C CA . LEU A 1 167 ? -9.339 -0.164 16.964 1.00 91.69 167 LEU A CA 1
ATOM 1340 C C . LEU A 1 167 ? -9.517 -0.192 15.440 1.00 91.69 167 LEU A C 1
ATOM 1342 O O . LEU A 1 167 ? -8.632 -0.669 14.734 1.00 91.69 167 LEU A O 1
ATOM 1346 N N . ASN A 1 168 ? -10.596 0.390 14.913 1.00 88.56 168 ASN A N 1
ATOM 1347 C CA . ASN A 1 168 ? -10.817 0.488 13.465 1.00 88.56 168 ASN A CA 1
ATOM 1348 C C . ASN A 1 168 ? -9.707 1.288 12.763 1.00 88.56 168 ASN A C 1
ATOM 1350 O O . ASN A 1 168 ? -9.206 0.881 11.709 1.00 88.56 168 ASN A O 1
ATOM 1354 N N . ARG A 1 169 ? -9.268 2.400 13.370 1.00 86.00 169 ARG A N 1
ATOM 1355 C CA . ARG A 1 169 ? -8.142 3.198 12.860 1.00 86.00 169 ARG A CA 1
ATOM 1356 C C . ARG A 1 169 ? -6.846 2.391 12.840 1.00 86.00 169 ARG A C 1
ATOM 1358 O O . ARG A 1 169 ? -6.150 2.404 11.828 1.00 86.00 169 ARG A O 1
ATOM 1365 N N . MET A 1 170 ? -6.540 1.665 13.915 1.00 91.94 170 MET A N 1
ATOM 1366 C CA . MET A 1 170 ? -5.322 0.850 13.993 1.00 91.94 170 MET A CA 1
ATOM 1367 C C . MET A 1 170 ? -5.371 -0.361 13.057 1.00 91.94 170 MET A C 1
ATOM 1369 O O . MET A 1 170 ? -4.366 -0.693 12.441 1.00 91.94 170 MET A O 1
ATOM 1373 N N . THR A 1 171 ? -6.547 -0.960 12.860 1.00 79.25 171 THR A N 1
ATOM 1374 C CA . THR A 1 171 ? -6.764 -2.029 11.869 1.00 79.25 171 THR A CA 1
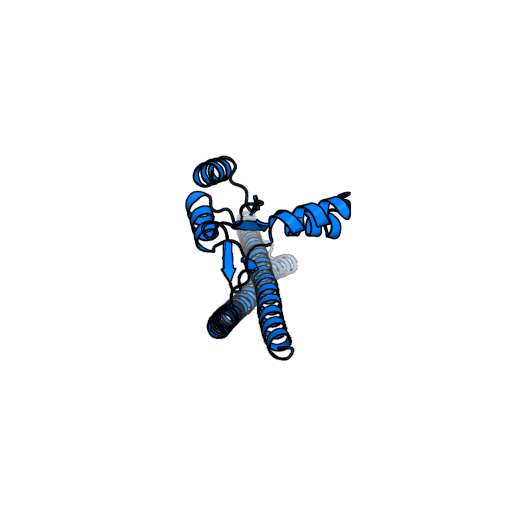ATOM 1375 C C . THR A 1 171 ? -6.450 -1.536 10.459 1.00 79.25 171 THR A C 1
ATOM 1377 O O . THR A 1 171 ? -5.717 -2.186 9.717 1.00 79.25 171 THR A O 1
ATOM 1380 N N . THR A 1 172 ? -6.942 -0.344 10.109 1.00 80.25 172 THR A N 1
ATOM 1381 C CA . THR A 1 172 ? -6.670 0.281 8.806 1.00 80.25 172 THR A CA 1
ATOM 1382 C C . THR A 1 172 ? -5.183 0.601 8.636 1.00 80.25 172 THR A C 1
ATOM 1384 O O . THR A 1 172 ? -4.614 0.346 7.577 1.00 80.25 172 THR A O 1
ATOM 1387 N N . LEU A 1 173 ? -4.538 1.139 9.679 1.00 74.81 173 LEU A N 1
ATOM 1388 C CA . LEU A 1 173 ? -3.103 1.432 9.667 1.00 74.81 173 LEU A CA 1
ATOM 1389 C C . LEU A 1 173 ? -2.277 0.161 9.435 1.00 74.81 173 LEU A C 1
ATOM 1391 O O . LEU A 1 173 ? -1.430 0.151 8.549 1.00 74.81 173 LEU A O 1
ATOM 1395 N N . ARG A 1 174 ? -2.570 -0.905 10.187 1.00 85.31 174 ARG A N 1
ATOM 1396 C CA . ARG A 1 174 ? -1.928 -2.221 10.084 1.00 85.31 174 ARG A CA 1
ATOM 1397 C C . ARG A 1 174 ? -2.063 -2.828 8.689 1.00 85.31 174 ARG A C 1
ATOM 1399 O O . ARG A 1 174 ? -1.087 -3.331 8.142 1.00 85.31 174 ARG A O 1
ATOM 1406 N N . GLN A 1 175 ? -3.260 -2.768 8.109 1.00 76.00 175 GLN A N 1
ATOM 1407 C CA . GLN A 1 175 ? -3.499 -3.266 6.756 1.00 76.00 175 GLN A CA 1
ATOM 1408 C C . GLN A 1 175 ? -2.664 -2.483 5.733 1.00 76.00 175 GLN A C 1
ATOM 1410 O O . GLN A 1 175 ? -1.941 -3.071 4.934 1.00 76.00 175 GLN A O 1
ATOM 1415 N N . ARG A 1 176 ? -2.692 -1.149 5.814 1.00 73.06 176 ARG A N 1
ATOM 1416 C CA . ARG A 1 176 ? -1.987 -0.273 4.873 1.00 73.06 176 ARG A CA 1
ATOM 1417 C C . ARG A 1 176 ? -0.466 -0.406 4.953 1.00 73.06 176 ARG A C 1
ATOM 1419 O O . ARG A 1 176 ? 0.201 -0.353 3.924 1.00 73.06 176 ARG A O 1
ATOM 1426 N N . THR A 1 177 ? 0.107 -0.538 6.150 1.00 71.75 177 THR A N 1
ATOM 1427 C CA . THR A 1 177 ? 1.560 -0.731 6.294 1.00 71.75 177 THR A CA 1
ATOM 1428 C C . THR A 1 177 ? 2.001 -2.073 5.724 1.00 71.75 177 THR A C 1
ATOM 1430 O O . THR A 1 177 ? 3.062 -2.139 5.106 1.00 71.75 177 THR A O 1
ATOM 1433 N N . ARG A 1 178 ? 1.171 -3.114 5.854 1.00 74.62 178 ARG A N 1
ATOM 1434 C CA . ARG A 1 178 ? 1.432 -4.426 5.256 1.00 74.62 178 ARG A CA 1
ATOM 1435 C C . ARG A 1 178 ? 1.337 -4.408 3.731 1.00 74.62 178 ARG A C 1
ATOM 1437 O O . ARG A 1 178 ? 2.254 -4.884 3.079 1.00 74.62 178 ARG A O 1
ATOM 1444 N N . GLU A 1 179 ? 0.317 -3.761 3.172 1.00 69.75 179 GLU A N 1
ATOM 1445 C CA . GLU A 1 179 ? 0.197 -3.557 1.719 1.00 69.75 179 GLU A CA 1
ATOM 1446 C C . GLU A 1 179 ? 1.409 -2.811 1.142 1.00 69.75 179 GLU A C 1
ATOM 1448 O O . GLU A 1 179 ? 1.969 -3.222 0.129 1.00 69.75 179 GLU A O 1
ATOM 1453 N N . ASN A 1 180 ? 1.873 -1.753 1.815 1.00 64.94 180 ASN A N 1
ATOM 1454 C CA . ASN A 1 180 ? 3.073 -1.029 1.389 1.00 64.94 180 ASN A CA 1
ATOM 1455 C C . ASN A 1 180 ? 4.331 -1.922 1.405 1.00 64.94 180 ASN A C 1
ATOM 1457 O O . ASN A 1 180 ? 5.215 -1.744 0.565 1.00 64.94 180 ASN A O 1
ATOM 1461 N N . LEU A 1 181 ? 4.444 -2.841 2.373 1.00 71.88 181 LEU A N 1
ATOM 1462 C CA . LEU A 1 181 ? 5.551 -3.796 2.439 1.00 71.88 181 LEU A CA 1
ATOM 1463 C C . LEU A 1 181 ? 5.495 -4.779 1.266 1.00 71.88 181 LEU A C 1
ATOM 1465 O O . LEU A 1 181 ? 6.512 -4.960 0.599 1.00 71.88 181 LEU A O 1
ATOM 1469 N N . ASP A 1 182 ? 4.322 -5.342 0.976 1.00 68.88 182 ASP A N 1
ATOM 1470 C CA . ASP A 1 182 ? 4.124 -6.263 -0.149 1.00 68.88 182 ASP A CA 1
ATOM 1471 C C . ASP A 1 182 ? 4.462 -5.577 -1.490 1.00 68.88 182 ASP A C 1
ATOM 1473 O O . ASP A 1 182 ? 5.198 -6.130 -2.311 1.00 68.88 182 ASP A O 1
ATOM 1477 N N . GLU A 1 183 ? 4.017 -4.326 -1.688 1.00 67.50 183 GLU A N 1
ATOM 1478 C CA . GLU A 1 183 ? 4.382 -3.499 -2.851 1.00 67.50 183 GLU A CA 1
ATOM 1479 C C . GLU A 1 183 ? 5.912 -3.335 -2.976 1.00 67.50 183 GLU A C 1
ATOM 1481 O O . GLU A 1 183 ? 6.479 -3.493 -4.062 1.00 67.50 183 GLU A O 1
ATOM 1486 N N . ALA A 1 184 ? 6.608 -3.059 -1.868 1.00 67.50 184 ALA A N 1
ATOM 1487 C CA . ALA A 1 184 ? 8.063 -2.899 -1.862 1.00 67.50 184 ALA A CA 1
ATOM 1488 C C . ALA A 1 184 ? 8.814 -4.213 -2.149 1.00 67.50 184 ALA A C 1
ATOM 1490 O O . ALA A 1 184 ? 9.855 -4.201 -2.814 1.00 67.50 184 ALA A O 1
ATOM 1491 N N . GLU A 1 185 ? 8.300 -5.355 -1.688 1.00 68.81 185 GLU A N 1
ATOM 1492 C CA . GLU A 1 185 ? 8.882 -6.669 -1.981 1.00 68.81 185 GLU A CA 1
ATOM 1493 C C . GLU A 1 185 ? 8.780 -7.034 -3.465 1.00 68.81 185 GLU A C 1
ATOM 1495 O O . GLU A 1 185 ? 9.735 -7.577 -4.030 1.00 68.81 185 GLU A O 1
ATOM 1500 N N . VAL A 1 186 ? 7.682 -6.660 -4.127 1.00 67.88 186 VAL A N 1
ATOM 1501 C CA . VAL A 1 186 ? 7.539 -6.813 -5.583 1.00 67.88 186 VAL A CA 1
ATOM 1502 C C . VAL A 1 186 ? 8.605 -6.001 -6.323 1.00 67.88 186 VAL A C 1
ATOM 1504 O O . VAL A 1 186 ? 9.265 -6.530 -7.222 1.00 67.88 186 VAL A O 1
ATOM 1507 N N . VAL A 1 187 ? 8.835 -4.745 -5.925 1.00 65.06 187 VAL A N 1
ATOM 1508 C CA . VAL A 1 187 ? 9.878 -3.891 -6.526 1.00 65.06 187 VAL A CA 1
ATOM 1509 C C . VAL A 1 187 ? 11.269 -4.508 -6.344 1.00 65.06 187 VAL A C 1
ATOM 1511 O O . VAL A 1 187 ? 12.055 -4.557 -7.292 1.00 65.06 187 VAL A O 1
ATOM 1514 N N . LEU A 1 188 ? 11.574 -5.044 -5.160 1.00 66.94 188 LEU A N 1
ATOM 1515 C CA . LEU A 1 188 ? 12.833 -5.753 -4.899 1.00 66.94 188 LEU A CA 1
ATOM 1516 C C . LEU A 1 188 ? 13.008 -7.000 -5.774 1.00 66.94 188 LEU A C 1
ATOM 1518 O O . LEU A 1 188 ? 14.098 -7.252 -6.293 1.00 66.94 188 LEU A O 1
ATOM 1522 N N . ALA A 1 189 ? 11.946 -7.778 -5.976 1.00 64.06 189 ALA A N 1
ATOM 1523 C CA . ALA A 1 189 ? 11.994 -8.951 -6.843 1.00 64.06 189 ALA A CA 1
ATOM 1524 C C . ALA A 1 189 ? 12.278 -8.563 -8.305 1.00 64.06 189 ALA A C 1
ATOM 1526 O O . ALA A 1 189 ? 13.090 -9.210 -8.977 1.00 64.06 189 ALA A O 1
ATOM 1527 N N . GLN A 1 190 ? 11.660 -7.477 -8.781 1.00 61.44 190 GLN A N 1
ATOM 1528 C CA . GLN A 1 190 ? 11.867 -6.944 -10.128 1.00 61.44 190 GLN A CA 1
ATOM 1529 C C . GLN A 1 190 ? 13.297 -6.428 -10.332 1.00 61.44 190 GLN A C 1
ATOM 1531 O O . GLN A 1 190 ? 13.930 -6.773 -11.333 1.00 61.44 190 GLN A O 1
ATOM 1536 N N . THR A 1 191 ? 13.844 -5.660 -9.382 1.00 61.62 191 THR A N 1
ATOM 1537 C CA . THR A 1 191 ? 15.228 -5.158 -9.474 1.00 61.62 191 THR A CA 1
ATOM 1538 C C . THR A 1 191 ? 16.240 -6.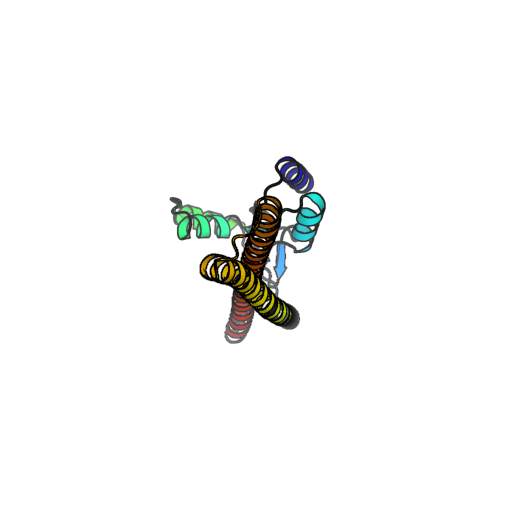301 -9.433 1.00 61.62 191 THR A C 1
ATOM 1540 O O . THR A 1 191 ? 17.164 -6.335 -10.247 1.00 61.62 191 THR A O 1
ATOM 1543 N N . ALA A 1 192 ? 16.030 -7.305 -8.577 1.00 66.88 192 ALA A N 1
ATOM 1544 C CA . ALA A 1 192 ? 16.878 -8.493 -8.523 1.00 66.88 192 ALA A CA 1
ATOM 1545 C C . ALA A 1 192 ? 16.844 -9.301 -9.833 1.00 66.88 192 ALA A C 1
ATOM 1547 O O . ALA A 1 192 ? 17.882 -9.778 -10.295 1.00 66.88 192 ALA A O 1
ATOM 1548 N N . HIS A 1 193 ? 15.670 -9.446 -10.455 1.00 64.06 193 HIS A N 1
ATOM 1549 C CA . HIS A 1 193 ? 15.544 -10.105 -11.757 1.00 64.06 193 HIS A CA 1
ATOM 1550 C C . HIS A 1 193 ? 16.242 -9.320 -12.879 1.00 64.06 193 HIS A C 1
ATOM 1552 O O . HIS A 1 193 ? 16.921 -9.922 -13.715 1.00 64.06 193 HIS A O 1
ATOM 1558 N N . ALA A 1 194 ? 16.139 -7.987 -12.871 1.00 60.50 194 ALA A N 1
ATOM 1559 C CA . ALA A 1 194 ? 16.831 -7.125 -13.827 1.00 60.50 194 ALA A CA 1
ATOM 1560 C C . ALA A 1 194 ? 18.362 -7.224 -13.701 1.00 60.50 194 ALA A C 1
ATOM 1562 O O . ALA A 1 194 ? 19.053 -7.267 -14.720 1.00 60.50 194 ALA A O 1
ATOM 1563 N N . ILE A 1 195 ? 18.890 -7.323 -12.473 1.00 63.81 195 ILE A N 1
ATOM 1564 C CA . ILE A 1 195 ? 20.322 -7.549 -12.218 1.00 63.81 195 ILE A CA 1
ATOM 1565 C C . ILE A 1 195 ? 20.769 -8.893 -12.801 1.00 63.81 195 ILE A C 1
ATOM 1567 O O . ILE A 1 195 ? 21.710 -8.912 -13.590 1.00 63.81 195 ILE A O 1
ATOM 1571 N N . ARG A 1 196 ? 20.062 -9.991 -12.492 1.00 66.44 196 ARG A N 1
ATOM 1572 C CA . ARG A 1 196 ? 20.396 -11.332 -13.017 1.00 66.44 196 ARG A CA 1
ATOM 1573 C C . ARG A 1 196 ? 20.389 -11.372 -14.544 1.00 66.44 196 ARG A C 1
ATOM 1575 O O . ARG A 1 196 ? 21.354 -11.817 -15.154 1.00 66.44 196 ARG A O 1
ATOM 1582 N N . SER A 1 197 ? 19.352 -10.807 -15.159 1.00 60.88 197 SER A N 1
ATOM 1583 C CA . SER A 1 197 ? 19.227 -10.746 -16.622 1.00 60.88 197 SER A CA 1
ATOM 1584 C C . SER A 1 197 ? 20.361 -9.941 -17.275 1.00 60.88 197 SER A C 1
ATOM 1586 O O . SER A 1 197 ? 20.795 -10.247 -18.385 1.00 60.88 197 SER A O 1
ATOM 1588 N N . ALA A 1 198 ? 20.852 -8.896 -16.598 1.00 60.78 198 ALA A N 1
ATOM 1589 C CA . ALA A 1 198 ? 21.986 -8.105 -17.069 1.00 60.78 198 ALA A CA 1
ATOM 1590 C C . ALA A 1 198 ? 23.331 -8.843 -16.932 1.00 60.78 198 ALA A C 1
ATOM 1592 O O . ALA A 1 198 ? 24.234 -8.582 -17.726 1.00 60.78 198 ALA A O 1
ATOM 1593 N N . GLU A 1 199 ? 23.469 -9.736 -15.950 1.00 64.44 199 GLU A N 1
ATOM 1594 C CA . GLU A 1 199 ? 24.662 -10.567 -15.747 1.00 64.44 199 GLU A CA 1
ATOM 1595 C C . GLU A 1 199 ? 24.709 -11.738 -16.743 1.00 64.44 199 GLU A C 1
ATOM 1597 O O . GLU A 1 199 ? 25.744 -11.963 -17.368 1.00 64.44 199 GLU A O 1
ATOM 1602 N N . GLU A 1 200 ? 23.581 -12.408 -16.988 1.00 64.19 200 GLU A N 1
ATOM 1603 C CA . GLU A 1 200 ? 23.469 -13.509 -17.959 1.00 64.19 200 GLU A CA 1
ATOM 1604 C C . GLU A 1 200 ? 23.720 -13.045 -19.403 1.00 64.19 200 GLU A C 1
ATOM 1606 O O . GLU A 1 200 ? 24.479 -13.676 -20.138 1.00 64.19 200 GLU A O 1
ATOM 1611 N N . GLY A 1 201 ? 23.164 -11.893 -19.799 1.00 55.94 201 GLY A N 1
ATOM 1612 C CA . GLY A 1 201 ? 23.385 -11.318 -21.132 1.00 55.94 201 GLY A CA 1
ATOM 1613 C C . GLY A 1 201 ? 24.810 -10.802 -21.374 1.00 55.94 201 GLY A C 1
ATOM 1614 O O . GLY A 1 201 ? 25.205 -10.623 -22.524 1.00 55.94 201 GLY A O 1
ATOM 1615 N N . SER A 1 202 ? 25.593 -10.574 -20.312 1.00 50.78 202 SER A N 1
ATOM 1616 C CA . SER A 1 202 ? 27.012 -10.209 -20.418 1.00 50.78 202 SER A CA 1
ATOM 1617 C C . SER A 1 202 ? 27.931 -11.424 -20.556 1.00 50.78 202 SER A C 1
ATOM 1619 O O . SER A 1 202 ? 29.078 -11.243 -20.942 1.00 50.78 202 SER A O 1
ATOM 1621 N N . ASN A 1 203 ? 27.448 -12.630 -20.237 1.00 48.28 203 ASN A N 1
ATOM 1622 C CA . ASN A 1 203 ? 28.224 -13.875 -20.270 1.00 48.28 203 ASN A CA 1
ATOM 1623 C C . ASN A 1 203 ? 28.068 -14.642 -21.603 1.00 48.28 203 ASN A C 1
ATOM 1625 O O . ASN A 1 203 ? 28.690 -15.680 -21.801 1.00 48.28 203 ASN A O 1
ATOM 1629 N N . GLN A 1 204 ? 27.205 -14.147 -22.500 1.00 43.34 204 GLN A N 1
ATOM 1630 C CA . GLN A 1 204 ? 26.940 -14.695 -23.839 1.00 43.34 204 GLN A CA 1
ATOM 1631 C C . GLN A 1 204 ? 27.552 -13.850 -24.980 1.00 43.34 204 GLN A C 1
ATOM 1633 O O . GLN A 1 204 ? 27.263 -14.112 -26.148 1.00 43.34 204 GLN A O 1
ATOM 1638 N N . ARG A 1 205 ? 28.368 -12.836 -24.663 1.00 40.09 205 ARG A N 1
ATOM 1639 C CA . ARG A 1 205 ? 29.136 -12.015 -25.616 1.00 40.09 205 ARG A CA 1
ATOM 1640 C C . ARG A 1 205 ? 30.624 -12.169 -25.343 1.00 40.09 205 ARG A C 1
ATOM 1642 O O . ARG A 1 205 ? 31.381 -12.158 -26.334 1.00 40.09 205 ARG A O 1
#

Solvent-accessible surface area (backbone atoms only — not comparable to full-atom values): 11154 Å² total; per-residue (Å²): 106,71,68,56,52,46,54,50,42,44,71,68,54,46,73,64,42,78,48,72,40,75,78,81,54,70,90,57,24,42,65,44,29,47,37,78,76,43,36,31,65,67,58,31,51,54,39,29,75,70,39,69,19,49,57,44,48,40,50,47,43,59,49,52,50,48,35,37,76,75,65,75,41,94,64,57,72,64,60,52,53,57,44,50,66,74,67,74,74,69,77,50,78,57,53,69,65,59,58,49,53,53,44,52,52,42,52,52,50,46,56,54,35,53,54,49,34,52,52,25,48,54,50,28,53,52,30,48,52,49,35,52,50,54,53,48,57,52,55,52,37,66,72,66,76,57,70,71,50,72,69,52,45,56,51,49,52,53,51,49,52,52,29,49,57,47,30,54,52,28,49,51,50,34,52,53,36,46,52,54,40,54,55,44,51,51,53,46,53,51,49,53,49,52,51,52,54,56,53,57,64,61,74,77,113

Nearest PDB structures (foldseek):
  7nsu-assembly1_D  TM=6.133E-01  e=2.687E-01  Escherichia coli
  7a0g-assembly1_III  TM=3.816E-01  e=1.372E+00  Serratia marcescens
  7a0g-assembly1_DDD  TM=3.717E-01  e=1.297E+00  Serratia marcescens
  7a0g-assembly1_JJJ  TM=3.433E-01  e=1.372E+00  Serratia marcescens
  7a0g-assembly1_HHH  TM=2.633E-01  e=1.922E+00  Serratia marcescens

Radius of gyration: 25.65 Å; Cα contacts (8 Å, |Δi|>4): 179; chains: 1; bounding box: 57×34×75 Å

pLDDT: mean 74.55, std 13.93, range [36.78, 95.56]

Foldseek 3Di:
DLVVVLVVCQVVLDQEDEAEDLDQDCQFAVQAQLDGPFGDVVSQVVSCVSRVHGYGYDYPLVVLVCCVVPVVDPRDPVNSVVSVVSSDDDGHHHDLVVLVVQLVVLVVVLVVLVVQLVVLVVQLVVLVVQLVVLVVVVVVCVVVPVDDDPVRVVVSVVSNVVSVVSNVVSVVSNVVSVVVNVVSVVSNVSSVVVSVVSVVVVVVD

Secondary structure (DSSP, 8-state):
-HHHHHHHHHHH--SEEEEEE----TTTEEEETTEEEEE-HHHHHHHHHHHSPEEEEEEHHHHHHHHHHHS-----HHHHHHHHHTT--------HHHHHHHHHHHHHHHHHHHHHHHHHHHHHHHHHHHHHHHHHHHHHHHHTT-PPPHHHHHHHHHHHHHHHHHHHHHHHHHHHHHHHHHHHHHHHHHHHHHHHHHHHTTS--

Sequence (205 aa):
MWVQTLDEVSRQQPKYVVFVTADTKDDWYLRVKGKTIIGRPELADECSEKSGARLVVMPTKSFLRYAREHLDADVSAETLQQAAKVAAQPEYAVPKKLLQDMRDNAEARKRELLIQVDMAEDLYQRAYQRLAEVESRFAARAKGKNLPTGDELESMEREIERARANLNRMTTLRQRTRENLDEAEVVLAQTAHAIRSAEEGSNQR